Protein 1H03 (pdb70)

Sequence (250 aa):
KSCPNPGEIRNGQIDVPGGILFGATISFSCNTGYKLFGSTSSFCLISGSSVQWSDPLPECREIYCPAPPQIDNGIIQGERDHYGYRQSVTYACNKGFTMIGEHSIYCTVNNDEGEWSGPPPECRGKSCPNPGEIRNGQIDVPGGILFGATISFSCNTGYKLFGSTSSFCLISGSSVQWSDPLPECREIYCPAPPQIDNGIIQGERDHYGYRQSVTYACNKGFTMIGEHSIYCTVNNDEGEWSGPPPECRG

Radius of gyration: 28.49 Å; Cα contacts (8 Å, |Δi|>4): 632; chains: 2; bounding box: 99×42×55 Å

Foldseek 3Di:
DFEDDLDDAVQWDKAFPDHGRAFGKIAIAGHFQWGKDFDGMWHFHADPHRTYIRTRDIYIGGAWAPQADDAPQKDWPPGDPTATAFRKIFMDGHPPWDKDDDRMWHWHDDPSHIDIRDHHIHTHD/DFEPDQDDAVQWDKAFPDHGRAQGKIAIDGHFQWDWDFDGMWGFHCDPPDTYTRGHGTHTHGAFADQDDQAPQKGWPPGDDGQTAFRKIFIDGHPPWDKDDDRMWGWHADPNHTDIHDDHIHIGD

Structure (mmCIF, N/CA/C/O backbone):
data_1H03
#
_entry.id   1H03
#
_cell.length_a   38.620
_cell.length_b   38.770
_cell.length_c   45.330
_cell.angle_alpha   110.48
_cell.angle_beta   96.55
_cell.angle_gamma   108.90
#
_symmetry.space_group_name_H-M   'P 1'
#
loop_
_entity.id
_entity.type
_entity.pdbx_description
1 polymer 'COMPLEMENT DECAY-ACCELERATING FACTOR'
2 water water
#
loop_
_atom_site.group_PDB
_atom_site.id
_atom_site.type_symbol
_atom_site.label_atom_id
_atom_site.label_alt_id
_atom_site.label_comp_id
_atom_site.label_asym_id
_atom_site.label_entity_id
_atom_site.label_seq_id
_atom_site.pdbx_PDB_ins_code
_atom_site.Cartn_x
_atom_site.Cartn_y
_atom_site.Cartn_z
_atom_site.occupancy
_atom_site.B_iso_or_equiv
_atom_site.auth_seq_id
_atom_site.auth_comp_id
_atom_site.auth_asym_id
_atom_site.auth_atom_id
_atom_site.pdbx_PDB_model_num
ATOM 1 N N . LYS A 1 1 ? -15.911 -23.386 -12.007 1.00 44.47 5 LYS P N 1
ATOM 2 C CA . LYS A 1 1 ? -14.725 -23.521 -11.138 1.00 40.28 5 LYS P CA 1
ATOM 3 C C . LYS A 1 1 ? -13.459 -23.712 -11.948 1.00 39.64 5 LYS P C 1
ATOM 4 O O . LYS A 1 1 ? -12.423 -24.052 -11.400 1.00 43.05 5 LYS P O 1
ATOM 10 N N . SER A 1 2 ? -13.535 -23.514 -13.259 1.00 33.65 6 SER P N 1
ATOM 11 C CA . SER A 1 2 ? -12.317 -23.629 -14.059 1.00 34.73 6 SER P CA 1
ATOM 12 C C . SER A 1 2 ? -11.984 -22.316 -14.754 1.00 28.68 6 SER P C 1
ATOM 13 O O . SER A 1 2 ? -12.884 -21.561 -15.118 1.00 25.58 6 SER P O 1
ATOM 16 N N . CYS A 1 3 ? -10.688 -22.055 -14.961 1.00 23.50 7 CYS P N 1
ATOM 17 C CA . CYS A 1 3 ? -10.237 -20.853 -15.640 1.00 26.44 7 CYS P CA 1
ATOM 18 C C . CYS A 1 3 ? -10.292 -21.158 -17.120 1.00 26.20 7 CYS P C 1
ATOM 19 O O . CYS A 1 3 ? -10.419 -22.305 -17.514 1.00 32.21 7 CYS P O 1
ATOM 22 N N . PRO A 1 4 ? -10.187 -20.126 -17.953 1.00 31.82 8 PRO P N 1
ATOM 23 C CA . PRO A 1 4 ? -10.205 -20.226 -19.414 1.00 32.34 8 PRO P CA 1
ATOM 24 C C . PRO A 1 4 ? -8.943 -20.938 -19.890 1.00 29.61 8 PRO P C 1
ATOM 25 O O . PRO A 1 4 ? -7.905 -20.918 -19.225 1.00 29.45 8 PRO P O 1
ATOM 29 N N . ASN A 1 5 ? -9.020 -21.532 -21.070 1.00 29.03 9 ASN P N 1
ATOM 30 C CA . ASN A 1 5 ? -7.866 -22.182 -21.657 1.00 32.28 9 ASN P CA 1
ATOM 31 C C . ASN A 1 5 ? -6.792 -21.074 -21.749 1.00 29.20 9 ASN P C 1
ATOM 32 O O . ASN A 1 5 ? -7.080 -19.959 -22.183 1.00 32.21 9 ASN P O 1
ATOM 37 N N . PRO A 1 6 ? -5.555 -21.361 -21.303 1.00 31.56 10 PRO P N 1
ATOM 38 C CA . PRO A 1 6 ? -4.495 -20.342 -21.356 1.00 35.66 10 PRO P CA 1
ATOM 39 C C . PRO A 1 6 ? -4.065 -20.017 -22.773 1.00 35.15 10 PRO P C 1
ATOM 40 O O . PRO A 1 6 ? -3.656 -18.903 -23.063 1.00 40.48 10 PRO P O 1
ATOM 44 N N . GLY A 1 7 ? -4.137 -21.003 -23.656 1.00 37.89 11 GLY P N 1
ATOM 45 C CA . GLY A 1 7 ? -3.715 -20.749 -25.026 1.00 40.26 11 GLY P CA 1
ATOM 46 C C . GLY A 1 7 ? -2.232 -21.004 -25.234 1.00 35.21 11 GLY P C 1
ATOM 47 O O . GLY A 1 7 ? -1.694 -22.015 -24.754 1.00 38.65 11 GLY P O 1
ATOM 48 N N . GLU A 1 8 ? -1.569 -20.105 -25.959 1.00 36.52 12 GLU P N 1
ATOM 49 C CA . GLU A 1 8 ? -0.145 -20.243 -26.252 1.00 31.22 12 GLU P CA 1
ATOM 50 C C . GLU A 1 8 ? 0.607 -18.918 -26.300 1.00 22.48 12 GLU P C 1
ATOM 51 O O . GLU A 1 8 ? 0.028 -17.859 -26.449 1.00 29.10 12 GLU P O 1
ATOM 57 N N . ILE A 1 9 ? 1.927 -19.005 -26.186 1.00 23.62 13 ILE P N 1
ATOM 58 C CA . ILE A 1 9 ? 2.799 -17.823 -26.238 1.00 22.90 13 ILE P CA 1
ATOM 59 C C . ILE A 1 9 ? 3.735 -18.043 -27.446 1.00 21.34 13 ILE P C 1
ATOM 60 O O . ILE A 1 9 ? 4.481 -19.002 -27.471 1.00 23.55 13 ILE P O 1
ATOM 65 N N . ARG A 1 10 ? 3.714 -17.141 -28.418 1.00 24.30 14 ARG P N 1
ATOM 66 C CA . ARG A 1 10 ? 4.597 -17.322 -29.555 1.00 25.86 14 ARG P CA 1
ATOM 67 C C . ARG A 1 10 ? 6.051 -17.230 -29.082 1.00 26.68 14 ARG P C 1
ATOM 68 O O . ARG A 1 10 ? 6.388 -16.337 -28.299 1.00 21.82 14 ARG P O 1
ATOM 76 N N . ASN A 1 11 ? 6.874 -18.184 -29.527 1.00 22.96 15 ASN P N 1
ATOM 77 C CA . ASN A 1 11 ? 8.288 -18.287 -29.192 1.00 22.12 15 ASN P CA 1
ATOM 78 C C . ASN A 1 11 ? 8.513 -18.683 -27.732 1.00 19.33 15 ASN P C 1
ATOM 79 O O . ASN A 1 11 ? 9.582 -18.531 -27.176 1.00 24.79 15 ASN P O 1
ATOM 84 N N . GLY A 1 12 ? 7.452 -19.189 -27.121 1.00 20.88 16 GLY P N 1
ATOM 85 C CA . GLY A 1 12 ? 7.548 -19.583 -25.747 1.00 23.76 16 GLY P CA 1
ATOM 86 C C . GLY A 1 12 ? 6.727 -20.801 -25.414 1.00 26.58 16 GLY P C 1
ATOM 87 O O . GLY A 1 12 ? 6.193 -21.518 -26.298 1.00 23.41 16 GLY P O 1
ATOM 88 N N . GLN A 1 13 ? 6.597 -21.028 -24.121 1.00 19.60 17 GLN P N 1
ATOM 89 C CA . GLN A 1 13 ? 5.913 -22.225 -23.640 1.00 22.18 17 GLN P CA 1
ATOM 90 C C . GLN A 1 13 ? 5.111 -21.978 -22.368 1.00 25.30 17 GLN P C 1
ATOM 91 O O . GLN A 1 13 ? 5.499 -21.120 -21.532 1.00 23.40 17 GLN P O 1
ATOM 97 N N . ILE A 1 14 ? 4.021 -22.737 -22.206 1.00 21.10 18 ILE P N 1
ATOM 98 C CA . ILE A 1 14 ? 3.183 -22.597 -21.020 1.00 19.25 18 ILE P CA 1
ATOM 99 C C . ILE A 1 14 ? 3.173 -23.992 -20.405 1.00 24.93 18 ILE P C 1
ATOM 100 O O . ILE A 1 14 ? 2.818 -24.996 -21.099 1.00 23.40 18 ILE P O 1
ATOM 105 N N . ASP A 1 15 ? 3.612 -24.076 -19.156 1.00 19.30 19 ASP P N 1
ATOM 106 C CA . ASP A 1 15 ? 3.667 -25.352 -18.420 1.00 24.35 19 ASP P CA 1
ATOM 107 C C . ASP A 1 15 ? 2.389 -25.453 -17.598 1.00 23.03 19 ASP P C 1
ATOM 108 O O . ASP A 1 15 ? 2.016 -24.521 -16.858 1.00 20.58 19 ASP P O 1
ATOM 113 N N . VAL A 1 16 ? 1.664 -26.556 -17.747 1.00 18.37 20 VAL P N 1
ATOM 114 C CA . VAL A 1 16 ? 0.433 -26.704 -17.011 1.00 19.74 20 VAL P CA 1
ATOM 115 C C . VAL A 1 16 ? 0.495 -28.030 -16.217 1.00 24.50 20 VAL P C 1
ATOM 116 O O . VAL A 1 16 ? -0.113 -29.037 -16.587 1.00 26.21 20 VAL P O 1
ATOM 120 N N . PRO A 1 17 ? 1.183 -28.030 -15.090 1.00 22.84 21 PRO P N 1
ATOM 121 C CA . PRO A 1 17 ? 1.286 -29.278 -14.327 1.00 25.02 21 PRO P CA 1
ATOM 122 C C . PRO A 1 17 ? 0.073 -29.712 -13.507 1.00 28.78 21 PRO P C 1
ATOM 123 O O . PRO A 1 17 ? -0.085 -30.904 -13.211 1.00 30.28 21 PRO P O 1
ATOM 127 N N . GLY A 1 18 ? -0.782 -28.768 -13.142 1.00 23.11 22 GLY P N 1
ATOM 128 C CA . GLY A 1 18 ? -1.918 -29.117 -12.309 1.00 24.70 22 GLY P CA 1
ATOM 129 C C . GLY A 1 18 ? -3.259 -28.742 -12.875 1.00 25.23 22 GLY P C 1
ATOM 130 O O . GLY A 1 18 ? -4.179 -28.459 -12.135 1.00 28.26 22 GLY P O 1
ATOM 131 N N . GLY A 1 19 ? -3.395 -28.780 -14.193 1.00 22.95 23 GLY P N 1
ATOM 132 C CA . GLY A 1 19 ? -4.655 -28.413 -14.789 1.00 23.19 23 GLY P CA 1
ATOM 133 C C . GLY A 1 19 ? -4.957 -26.913 -14.799 1.00 25.25 23 GLY P C 1
ATOM 134 O O . GLY A 1 19 ? -4.065 -26.089 -14.556 1.00 20.57 23 GLY P O 1
ATOM 135 N N . ILE A 1 20 ? -6.197 -26.575 -15.141 1.00 22.07 24 ILE P N 1
ATOM 136 C CA . ILE A 1 20 ? -6.624 -25.168 -15.198 1.00 22.47 24 ILE P CA 1
ATOM 137 C C . ILE A 1 20 ? -7.804 -24.851 -14.265 1.00 23.16 24 ILE P C 1
ATOM 138 O O . ILE A 1 20 ? -8.503 -23.832 -14.459 1.00 26.43 24 ILE P O 1
ATOM 143 N N . LEU A 1 21 ? -8.029 -25.673 -13.238 1.00 28.98 25 LEU P N 1
ATOM 144 C CA . LEU A 1 21 ? -9.153 -25.424 -12.328 1.00 28.00 25 LEU P CA 1
ATOM 145 C C . LEU A 1 21 ? -8.751 -24.415 -11.281 1.00 27.55 25 LEU P C 1
ATOM 146 O O . LEU A 1 21 ? -7.574 -24.074 -11.170 1.00 22.85 25 LEU P O 1
ATOM 151 N N . PHE A 1 22 ? -9.739 -23.953 -10.534 1.00 28.94 26 PHE P N 1
ATOM 152 C CA . PHE A 1 22 ? -9.500 -22.990 -9.460 1.00 24.15 26 PHE P CA 1
ATOM 153 C C . PHE A 1 22 ? -8.336 -23.515 -8.606 1.00 23.89 26 PHE P C 1
ATOM 154 O O . PHE A 1 22 ? -8.262 -24.726 -8.277 1.00 23.68 26 PHE P O 1
ATOM 162 N N . GLY A 1 23 ? -7.408 -22.624 -8.253 1.00 22.95 27 GLY P N 1
ATOM 163 C CA . GLY A 1 23 ? -6.253 -23.031 -7.467 1.00 20.26 27 GLY P CA 1
ATOM 164 C C . GLY A 1 23 ? -4.996 -23.482 -8.195 1.00 23.17 27 GLY P C 1
ATOM 165 O O . GLY A 1 23 ? -3.939 -23.635 -7.563 1.00 23.81 27 GLY P O 1
ATOM 166 N N . ALA A 1 24 ? -5.085 -23.730 -9.507 1.00 20.99 28 ALA P N 1
ATOM 167 C CA . ALA A 1 24 ? -3.908 -24.170 -10.262 1.00 22.51 28 ALA P CA 1
ATOM 168 C C . ALA A 1 24 ? -2.997 -23.014 -10.620 1.00 19.23 28 ALA P C 1
ATOM 169 O O . ALA A 1 24 ? -3.444 -21.884 -10.748 1.00 20.90 28 ALA P O 1
ATOM 171 N N . THR A 1 25 ? -1.730 -23.339 -10.790 1.00 20.30 29 THR P N 1
ATOM 172 C CA . THR A 1 25 ? -0.727 -22.370 -11.235 1.00 16.70 29 THR P CA 1
ATOM 173 C C . THR A 1 25 ? -0.127 -22.846 -12.545 1.00 19.02 29 THR P C 1
ATOM 174 O O . THR A 1 25 ? 0.142 -24.066 -12.694 1.00 21.51 29 THR P O 1
ATOM 178 N N . ILE A 1 26 ? 0.055 -21.938 -13.508 1.00 20.50 30 ILE P N 1
ATOM 179 C CA . ILE A 1 26 ? 0.723 -22.294 -14.765 1.00 17.67 30 ILE P CA 1
ATOM 180 C C . ILE A 1 26 ? 1.977 -21.435 -14.818 1.00 18.75 30 ILE P C 1
ATOM 181 O O . ILE A 1 26 ? 1.995 -20.356 -14.207 1.00 20.99 30 ILE P O 1
ATOM 186 N N . SER A 1 27 ? 3.014 -21.905 -15.534 1.00 16.45 31 SER P N 1
ATOM 187 C CA . SER A 1 27 ? 4.294 -21.216 -15.554 1.00 16.32 31 SER P CA 1
ATOM 188 C C . SER A 1 27 ? 4.704 -20.951 -16.999 1.00 18.72 31 SER P C 1
ATOM 189 O O . SER A 1 27 ? 4.389 -21.715 -17.893 1.00 22.69 31 SER P O 1
ATOM 192 N N . PHE A 1 28 ? 5.413 -19.851 -17.199 1.00 16.19 32 PHE P N 1
ATOM 193 C CA . PHE A 1 28 ? 5.810 -19.413 -18.509 1.00 14.61 32 PHE P CA 1
ATOM 194 C C . PHE A 1 28 ? 7.294 -19.356 -18.711 1.00 21.87 32 PHE P C 1
ATOM 195 O O . PHE A 1 28 ? 8.016 -19.055 -17.764 1.00 22.55 32 PHE P O 1
ATOM 203 N N . SER A 1 29 ? 7.742 -19.613 -19.948 1.00 21.20 33 SER P N 1
ATOM 204 C CA . SER A 1 29 ? 9.163 -19.509 -20.284 1.00 20.25 33 SER P CA 1
ATOM 205 C C . SER A 1 29 ? 9.285 -19.274 -21.796 1.00 21.21 33 SER P C 1
ATOM 206 O O . SER A 1 29 ? 8.280 -19.353 -22.535 1.00 22.81 33 SER P O 1
ATOM 209 N N . CYS A 1 30 ? 10.481 -18.921 -22.237 1.00 22.07 34 CYS P N 1
ATOM 210 C CA . CYS A 1 30 ? 10.693 -18.591 -23.655 1.00 20.55 34 CYS P CA 1
ATOM 211 C C . CYS A 1 30 ? 11.761 -19.460 -24.273 1.00 24.00 34 CYS P C 1
ATOM 212 O O . CYS A 1 30 ? 12.667 -19.916 -23.598 1.00 23.68 34 CYS P O 1
ATOM 215 N N . ASN A 1 31 ? 11.659 -19.659 -25.585 1.00 23.60 35 ASN P N 1
ATOM 216 C CA . ASN A 1 31 ? 12.683 -20.393 -26.320 1.00 24.05 35 ASN P CA 1
ATOM 217 C C . ASN A 1 31 ? 14.009 -19.630 -26.295 1.00 22.60 35 ASN P C 1
ATOM 218 O O . ASN A 1 31 ? 14.031 -18.421 -26.196 1.00 21.78 35 ASN P O 1
ATOM 223 N N . THR A 1 32 ? 15.109 -20.347 -26.474 1.00 25.38 36 THR P N 1
ATOM 224 C CA . THR A 1 32 ? 16.456 -19.743 -26.484 1.00 27.83 36 THR P CA 1
ATOM 225 C C . THR A 1 32 ? 16.512 -18.559 -27.453 1.00 26.16 36 THR P C 1
ATOM 226 O O . THR A 1 32 ? 16.062 -18.645 -28.607 1.00 25.53 36 THR P O 1
ATOM 230 N N . GLY A 1 33 ? 17.028 -17.429 -26.985 1.00 24.40 37 GLY P N 1
ATOM 231 C CA . GLY A 1 33 ? 17.100 -16.265 -27.840 1.00 23.31 37 GLY P CA 1
ATOM 232 C C . GLY A 1 33 ? 16.006 -15.262 -27.536 1.00 22.32 37 GLY P C 1
ATOM 233 O O . GLY A 1 33 ? 16.075 -14.127 -28.020 1.00 21.08 37 GLY P O 1
ATOM 234 N N . TYR A 1 34 ? 15.027 -15.675 -26.714 1.00 20.09 38 TYR P N 1
ATOM 235 C CA . TYR A 1 34 ? 13.918 -14.827 -26.329 1.00 18.81 38 TYR P CA 1
ATOM 236 C C . TYR A 1 34 ? 13.877 -14.737 -24.802 1.00 19.19 38 TYR P C 1
ATOM 237 O O . TYR A 1 34 ? 14.410 -15.576 -24.113 1.00 20.53 38 TYR P O 1
ATOM 246 N N . LYS A 1 35 ? 13.188 -13.726 -24.317 1.00 19.52 39 LYS P N 1
ATOM 247 C CA . LYS A 1 35 ? 13.051 -13.535 -22.874 1.00 19.01 39 LYS P CA 1
ATOM 248 C C . LYS A 1 35 ? 11.624 -13.040 -22.588 1.00 18.80 39 LYS P C 1
ATOM 249 O O . LYS A 1 35 ? 10.969 -12.372 -23.392 1.00 19.44 39 LYS P O 1
ATOM 255 N N . LEU A 1 36 ? 11.130 -13.426 -21.421 1.00 18.14 40 LEU P N 1
ATOM 256 C CA . LEU A 1 36 ? 9.762 -13.107 -21.037 1.00 16.73 40 LEU P CA 1
ATOM 257 C C . LEU A 1 36 ? 9.499 -11.649 -20.783 1.00 19.82 40 LEU P C 1
ATOM 258 O O . LEU A 1 36 ? 10.294 -11.008 -20.074 1.00 20.72 40 LEU P O 1
ATOM 263 N N . PHE A 1 37 ? 8.387 -11.132 -21.321 1.00 17.24 41 PHE P N 1
ATOM 264 C CA . PHE A 1 37 ? 7.983 -9.721 -21.085 1.00 18.93 41 PHE P CA 1
ATOM 265 C C . PHE A 1 37 ? 6.656 -9.905 -20.297 1.00 19.76 41 PHE P C 1
ATOM 266 O O . PHE A 1 37 ? 5.600 -10.250 -20.823 1.00 18.33 41 PHE P O 1
ATOM 274 N N . GLY A 1 38 ? 6.765 -9.792 -18.978 1.00 18.94 42 GLY P N 1
ATOM 275 C CA . GLY A 1 38 ? 5.611 -10.027 -18.149 1.00 17.65 42 GLY P CA 1
ATOM 276 C C . GLY A 1 38 ? 5.864 -11.028 -17.029 1.00 13.48 42 GLY P C 1
ATOM 277 O O . GLY A 1 38 ? 7.013 -11.394 -16.731 1.00 19.46 42 GLY P O 1
ATOM 278 N N . SER A 1 39 ? 4.765 -11.509 -16.456 1.00 17.12 43 SER P N 1
ATOM 279 C CA . SER A 1 39 ? 4.800 -12.433 -15.321 1.00 17.03 43 SER P CA 1
ATOM 280 C C . SER A 1 39 ? 5.372 -13.785 -15.680 1.00 20.51 43 SER P C 1
ATOM 281 O O . SER A 1 39 ? 5.190 -14.282 -16.817 1.00 22.45 43 SER P O 1
ATOM 284 N N . THR A 1 40 ? 6.055 -14.396 -14.730 1.00 17.80 44 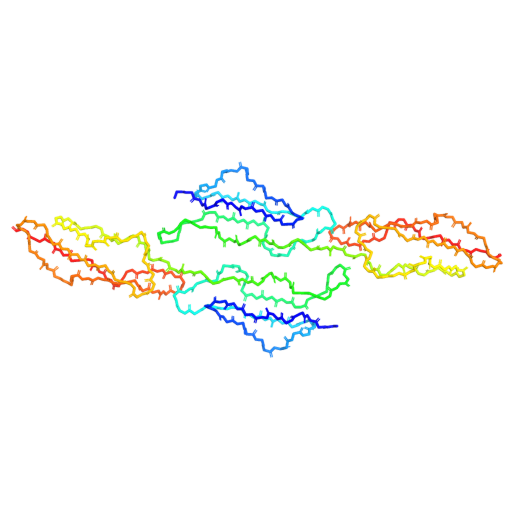THR P N 1
ATOM 285 C CA . THR A 1 40 ? 6.626 -15.723 -14.891 1.00 15.31 44 THR P CA 1
ATOM 286 C C . THR A 1 40 ? 5.620 -16.880 -14.577 1.00 19.90 44 THR P C 1
ATOM 287 O O . THR A 1 40 ? 5.860 -18.042 -14.956 1.00 20.71 44 THR P O 1
ATOM 291 N N . SER A 1 41 ? 4.519 -16.573 -13.883 1.00 21.54 45 SER P N 1
ATOM 292 C CA . SER A 1 41 ? 3.456 -17.578 -13.603 1.00 15.95 45 SER P CA 1
ATOM 293 C C . SER A 1 41 ? 2.087 -16.923 -13.470 1.00 15.26 45 SER P C 1
ATOM 294 O O . SER A 1 41 ? 1.964 -15.699 -13.439 1.00 17.18 45 SER P O 1
ATOM 297 N N . SER A 1 42 ? 1.045 -17.728 -13.377 1.00 14.95 46 SER P N 1
ATOM 298 C CA . SER A 1 42 ? -0.299 -17.160 -13.277 1.00 16.42 46 SER P CA 1
ATOM 299 C C . SER A 1 42 ? -1.118 -18.185 -12.497 1.00 19.88 46 SER P C 1
ATOM 300 O O . SER A 1 42 ? -0.893 -19.397 -12.645 1.00 20.53 46 SER P O 1
ATOM 303 N N . PHE A 1 43 ? -2.062 -17.695 -11.685 1.00 17.16 47 PHE P N 1
ATOM 304 C CA . PHE A 1 43 ? -2.841 -18.522 -10.781 1.00 19.15 47 PHE P CA 1
ATOM 305 C C . PHE A 1 43 ? -4.326 -18.376 -11.031 1.00 20.27 47 PHE P C 1
ATOM 306 O O . PHE A 1 43 ? -4.791 -17.290 -11.310 1.00 19.72 47 PHE P O 1
ATOM 314 N N . CYS A 1 44 ? -5.054 -19.504 -10.997 1.00 17.34 4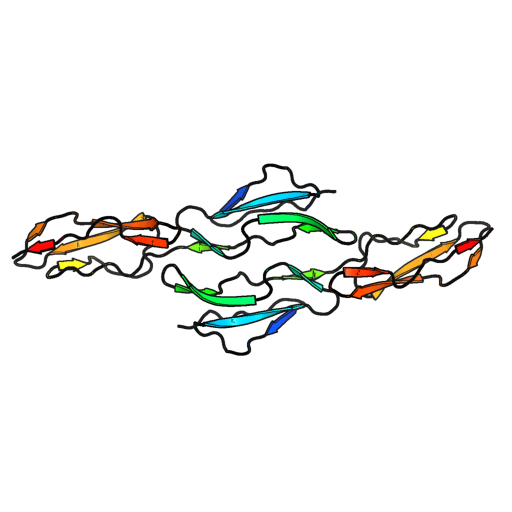8 CYS P N 1
ATOM 315 C CA . CYS A 1 44 ? -6.479 -19.466 -11.189 1.00 15.00 48 CYS P CA 1
ATOM 316 C C . CYS A 1 44 ? -7.166 -19.115 -9.889 1.00 22.24 48 CYS P C 1
ATOM 317 O O . CYS A 1 44 ? -7.287 -19.935 -8.991 1.00 23.38 48 CYS P O 1
ATOM 320 N N . LEU A 1 45 ? -7.593 -17.862 -9.790 1.00 20.53 49 LEU P N 1
ATOM 321 C CA . LEU A 1 45 ? -8.213 -17.404 -8.571 1.00 27.84 49 LEU P CA 1
ATOM 322 C C . LEU A 1 45 ? -9.644 -16.966 -8.795 1.00 27.52 49 LEU P C 1
ATOM 323 O O . LEU A 1 45 ? -10.200 -17.055 -9.911 1.00 25.71 49 LEU P O 1
ATOM 328 N N . ILE A 1 46 ? -10.274 -16.518 -7.711 1.00 26.56 50 ILE P N 1
ATOM 329 C CA . ILE A 1 46 ? -11.601 -15.973 -7.847 1.00 26.26 50 ILE P CA 1
ATOM 330 C C . ILE A 1 46 ? -11.493 -14.538 -7.308 1.00 28.42 50 ILE P C 1
ATOM 331 O O . ILE A 1 46 ? -10.904 -14.285 -6.241 1.00 26.02 50 ILE P O 1
ATOM 336 N N . SER A 1 47 ? -12.009 -13.594 -8.087 1.00 25.03 51 SER P N 1
ATOM 337 C CA . SER A 1 47 ? -11.965 -12.172 -7.694 1.00 37.80 51 SER P CA 1
ATOM 338 C C . SER A 1 47 ? -13.230 -11.478 -8.221 1.00 43.15 51 SER P C 1
ATOM 339 O O . SER A 1 47 ? -13.716 -11.816 -9.304 1.00 42.23 51 SER P O 1
ATOM 342 N N . GLY A 1 48 ? -13.752 -10.498 -7.482 1.00 43.12 52 GLY P N 1
ATOM 343 C CA . GLY A 1 48 ? -14.973 -9.842 -7.926 1.00 44.98 52 GLY P CA 1
ATOM 344 C C . GLY A 1 48 ? -16.102 -10.800 -7.594 1.00 47.13 52 GLY P C 1
ATOM 345 O O . GLY A 1 48 ? -16.959 -10.519 -6.749 1.00 52.91 52 GLY P O 1
ATOM 346 N N . SER A 1 49 ? -16.069 -11.948 -8.257 1.00 41.12 53 SER P N 1
ATOM 347 C CA . SER A 1 49 ? -17.036 -13.017 -8.098 1.00 40.92 53 SER P CA 1
ATOM 348 C C . SER A 1 49 ? -16.942 -13.886 -9.352 1.00 45.17 53 SER P C 1
ATOM 349 O O . SER A 1 49 ? -17.931 -14.467 -9.809 1.00 46.59 53 SER P O 1
ATOM 352 N N . SER A 1 50 ? -15.734 -13.980 -9.908 1.00 40.39 54 SER P N 1
ATOM 353 C CA . SER A 1 50 ? -15.513 -14.833 -11.073 1.00 39.67 54 SER P CA 1
ATOM 354 C C . SER A 1 50 ? -14.121 -15.466 -11.083 1.00 32.19 54 SER P C 1
ATOM 355 O O . SER A 1 50 ? -13.149 -14.863 -10.619 1.00 35.11 54 SER P O 1
ATOM 358 N N . VAL A 1 51 ? -14.055 -16.686 -11.605 1.00 31.52 55 VAL P N 1
ATOM 359 C CA . VAL A 1 51 ? -12.798 -17.442 -11.690 1.00 28.51 55 VAL P CA 1
ATOM 360 C C . VAL A 1 51 ? -12.010 -16.973 -12.926 1.00 25.62 55 VAL P C 1
ATOM 361 O O . VAL A 1 51 ? -12.514 -16.984 -14.040 1.00 26.37 55 VAL P O 1
ATOM 365 N N . GLN A 1 52 ? -10.760 -16.571 -12.726 1.00 22.83 56 GLN P N 1
ATOM 366 C CA . GLN A 1 52 ? -9.972 -16.016 -13.820 1.00 22.75 56 GLN P CA 1
ATOM 367 C C . GLN A 1 52 ? -8.487 -16.065 -13.474 1.00 20.73 56 GLN P C 1
ATOM 368 O O . GLN A 1 52 ? -8.124 -16.197 -12.295 1.00 22.43 56 GLN P O 1
ATOM 374 N N . TRP A 1 53 ? -7.650 -15.973 -14.502 1.00 16.63 57 TRP P N 1
ATOM 375 C CA . TRP A 1 53 ? -6.194 -16.019 -14.306 1.00 17.66 57 TRP P CA 1
ATOM 376 C C . TRP A 1 53 ? -5.716 -14.760 -13.616 1.00 23.32 57 TRP P C 1
ATOM 377 O O . TRP A 1 53 ? -6.141 -13.665 -13.943 1.00 22.13 57 TRP P O 1
ATOM 388 N N . SER A 1 54 ? -4.780 -14.928 -12.698 1.00 19.18 58 SER P N 1
ATOM 389 C CA . SER A 1 54 ? -4.290 -13.792 -11.928 1.00 21.46 58 SER P CA 1
ATOM 390 C C . SER A 1 54 ? -3.445 -12.800 -12.729 1.00 24.38 58 SER P C 1
ATOM 391 O O . SER A 1 54 ? -3.411 -11.604 -12.412 1.00 24.27 58 SER P O 1
ATOM 394 N N . ASP A 1 55 ? -2.770 -13.294 -13.758 1.00 19.67 59 ASP P N 1
ATOM 395 C CA . ASP A 1 55 ? -1.893 -12.462 -14.587 1.00 16.74 59 ASP P CA 1
ATOM 396 C C . ASP A 1 55 ? -2.198 -12.546 -16.065 1.00 21.91 59 ASP P C 1
ATOM 397 O O . ASP A 1 55 ? -2.649 -13.600 -16.544 1.00 25.71 59 ASP P O 1
ATOM 402 N N . PRO A 1 56 ? -1.966 -11.446 -16.802 1.00 21.37 60 PRO P N 1
ATOM 403 C CA . PRO A 1 56 ? -2.191 -11.491 -18.248 1.00 26.71 60 PRO P CA 1
ATOM 404 C C . PRO A 1 56 ? -1.105 -12.455 -18.745 1.00 24.22 60 PRO P C 1
ATOM 405 O O . PRO A 1 56 ? -0.064 -12.615 -18.131 1.00 18.46 60 PRO P O 1
ATOM 409 N N . LEU A 1 57 ? -1.328 -13.070 -19.884 1.00 19.97 61 LEU P N 1
ATOM 410 C CA . LEU A 1 57 ? -0.345 -13.948 -20.433 1.00 19.20 61 LEU P CA 1
ATOM 411 C C . LEU A 1 57 ? 0.827 -13.097 -20.919 1.00 16.08 61 LEU P C 1
ATOM 412 O O . LEU A 1 57 ? 0.613 -12.042 -21.509 1.00 20.12 61 LEU P O 1
ATOM 417 N N . PRO A 1 58 ? 2.083 -13.480 -20.605 1.00 16.81 62 PRO P N 1
ATOM 418 C CA . PRO A 1 58 ? 3.234 -12.684 -21.066 1.00 16.02 62 PRO P CA 1
ATOM 419 C C . PRO A 1 58 ? 3.554 -13.008 -22.501 1.00 19.06 62 PRO P C 1
ATOM 420 O O . PRO A 1 58 ? 2.932 -13.892 -23.070 1.00 21.50 62 PRO P O 1
ATOM 424 N N . GLU A 1 59 ? 4.427 -12.210 -23.073 1.00 21.59 63 GLU P N 1
ATOM 425 C CA . GLU A 1 59 ? 4.938 -12.373 -24.426 1.00 20.22 63 GLU P CA 1
ATOM 426 C C . GLU A 1 59 ? 6.398 -12.708 -24.331 1.00 23.31 63 GLU P C 1
ATOM 427 O O . GLU A 1 59 ? 7.034 -12.502 -23.293 1.00 24.35 63 GLU P O 1
ATOM 433 N N . CYS A 1 60 ? 6.945 -13.222 -25.427 1.00 17.74 64 CYS P N 1
ATOM 434 C CA . CYS A 1 60 ? 8.372 -13.530 -25.482 1.00 16.99 64 CYS P CA 1
ATOM 435 C C . CYS A 1 60 ? 9.008 -12.576 -26.487 1.00 24.03 64 CYS P C 1
ATOM 436 O O . CYS A 1 60 ? 8.559 -12.543 -27.642 1.00 25.16 64 CYS P O 1
ATOM 439 N N . ARG A 1 61 ? 10.023 -11.800 -26.049 1.00 18.79 65 ARG P N 1
ATOM 440 C CA . ARG A 1 61 ? 10.680 -10.827 -26.916 1.00 18.21 65 ARG P CA 1
ATOM 441 C C . ARG A 1 61 ? 12.129 -11.174 -27.194 1.00 18.67 65 ARG P C 1
ATOM 442 O O . ARG A 1 61 ? 12.790 -11.846 -26.390 1.00 19.52 65 ARG P O 1
ATOM 450 N N . GLU A 1 62 ? 12.614 -10.754 -28.354 1.00 18.78 66 GLU P N 1
ATOM 451 C CA . GLU A 1 62 ? 13.977 -11.093 -28.711 1.00 19.14 66 GLU P CA 1
ATOM 452 C C . GLU A 1 62 ? 14.988 -10.359 -27.855 1.00 14.83 66 GLU P C 1
ATOM 453 O O . GLU A 1 62 ? 14.788 -9.180 -27.487 1.00 21.50 66 GLU P O 1
ATOM 459 N N . ILE A 1 63 ? 16.009 -11.118 -27.513 1.00 16.67 67 ILE P N 1
ATOM 460 C CA . ILE A 1 63 ? 17.172 -10.641 -26.752 1.00 21.59 67 ILE P CA 1
ATOM 461 C C . ILE A 1 63 ? 18.171 -10.101 -27.739 1.00 22.70 67 ILE P C 1
ATOM 462 O O . ILE A 1 63 ? 18.464 -10.772 -28.725 1.00 23.28 67 ILE P O 1
ATOM 467 N N . TYR A 1 64 ? 18.695 -8.888 -27.508 1.00 22.20 68 TYR P N 1
ATOM 468 C CA . TYR A 1 64 ? 19.687 -8.360 -28.429 1.00 19.96 68 TYR P CA 1
ATOM 469 C C . TYR A 1 64 ? 21.003 -8.156 -27.741 1.00 25.78 68 TYR P C 1
ATOM 470 O O . TYR A 1 64 ? 21.051 -7.801 -26.561 1.00 25.06 68 TYR P O 1
ATOM 479 N N . CYS A 1 65 ? 22.070 -8.413 -28.473 1.00 22.11 69 CYS P N 1
ATOM 480 C CA . CYS A 1 65 ? 23.393 -8.148 -27.949 1.00 23.36 69 CYS P CA 1
ATOM 481 C C . CYS A 1 65 ? 23.567 -6.619 -28.017 1.00 22.07 69 CYS P C 1
ATOM 482 O O . CYS A 1 65 ? 22.805 -5.890 -28.669 1.00 21.42 69 CYS P O 1
ATOM 485 N N . PRO A 1 66 ? 24.587 -6.115 -27.311 1.00 20.97 70 PRO P N 1
ATOM 486 C CA . PRO A 1 66 ? 24.827 -4.673 -27.363 1.00 23.12 70 PRO P CA 1
ATOM 487 C C . PRO A 1 66 ? 25.404 -4.388 -28.749 1.00 22.49 70 PRO P C 1
ATOM 488 O O . PRO A 1 66 ? 25.715 -5.312 -29.485 1.00 23.65 70 PRO P O 1
ATOM 492 N N . ALA A 1 67 ? 25.539 -3.127 -29.102 1.00 23.73 71 ALA P N 1
ATOM 493 C CA . ALA A 1 67 ? 26.099 -2.784 -30.413 1.00 28.89 71 ALA P CA 1
ATOM 494 C C . ALA A 1 67 ? 27.474 -3.414 -30.469 1.00 26.50 71 ALA P C 1
ATOM 495 O O . ALA A 1 67 ? 28.172 -3.433 -29.473 1.00 28.14 71 ALA P O 1
ATOM 497 N N . PRO A 1 68 ? 27.876 -3.944 -31.638 1.00 25.39 72 PRO P N 1
ATOM 498 C CA . PRO A 1 68 ? 29.197 -4.568 -31.776 1.00 21.74 72 PRO P CA 1
ATOM 499 C C . PRO A 1 68 ? 30.281 -3.538 -31.549 1.00 17.51 72 PRO P C 1
ATOM 500 O O . PRO A 1 68 ? 30.096 -2.358 -31.877 1.00 22.97 72 PRO P O 1
ATOM 504 N N . PRO A 1 69 ? 31.430 -3.970 -31.020 1.00 22.71 73 PRO P N 1
ATOM 505 C CA . PRO A 1 69 ? 32.510 -3.018 -30.772 1.00 21.55 73 PRO P CA 1
ATOM 506 C C . PRO A 1 69 ? 33.130 -2.485 -32.050 1.00 26.40 73 PRO P C 1
ATOM 507 O O . PRO A 1 69 ? 33.172 -3.190 -33.061 1.00 25.47 73 PRO P O 1
ATOM 511 N N . GLN A 1 70 ? 33.520 -1.216 -32.028 1.00 26.68 74 GLN P N 1
ATOM 512 C CA . GLN A 1 70 ? 34.214 -0.627 -33.167 1.00 28.63 74 GLN P CA 1
ATOM 513 C C . GLN A 1 70 ? 35.703 -0.921 -32.935 1.00 31.32 74 GLN P C 1
ATOM 514 O O . GLN A 1 70 ? 36.138 -1.098 -31.798 1.00 31.54 74 GLN P O 1
ATOM 520 N N . ILE A 1 71 ? 36.492 -0.992 -34.005 1.00 25.00 75 ILE P N 1
ATOM 521 C CA . ILE A 1 71 ? 37.894 -1.269 -33.845 1.00 22.25 75 ILE P CA 1
ATOM 522 C C . ILE A 1 71 ? 38.678 -0.189 -34.585 1.00 24.94 75 ILE P C 1
ATOM 523 O O . ILE A 1 71 ? 38.214 0.349 -35.598 1.00 24.13 75 ILE P O 1
ATOM 528 N N . ASP A 1 72 ? 39.862 0.150 -34.082 1.00 20.43 76 ASP P N 1
ATOM 529 C CA . ASP A 1 72 ? 40.620 1.142 -34.801 1.00 23.66 76 ASP P CA 1
ATOM 530 C C . ASP A 1 72 ? 41.035 0.632 -36.178 1.00 19.83 76 ASP P C 1
ATOM 531 O O . ASP A 1 72 ? 41.400 -0.523 -36.347 1.00 22.01 76 ASP P O 1
ATOM 536 N N . ASN A 1 73 ? 41.017 1.546 -37.129 1.00 22.94 77 ASN P N 1
ATOM 537 C CA . ASN A 1 73 ? 41.478 1.257 -38.480 1.00 16.98 77 ASN P CA 1
ATOM 538 C C . ASN A 1 73 ? 40.740 0.148 -39.186 1.00 21.64 77 ASN P C 1
ATOM 539 O O . ASN A 1 73 ? 41.322 -0.499 -40.087 1.00 25.64 77 ASN P O 1
ATOM 544 N N . GLY A 1 74 ? 39.496 -0.080 -38.771 1.00 21.22 78 GLY P N 1
ATOM 545 C CA . GLY A 1 74 ? 38.651 -1.098 -39.406 1.00 21.34 78 GLY P CA 1
ATOM 546 C C . GLY A 1 74 ? 37.199 -0.683 -39.423 1.00 23.39 78 GLY P C 1
ATOM 547 O O . GLY A 1 74 ? 36.828 0.301 -38.785 1.00 24.81 78 GLY P O 1
ATOM 548 N N . ILE A 1 75 ? 36.367 -1.407 -40.169 1.00 22.94 79 ILE P N 1
ATOM 549 C CA . ILE A 1 75 ? 34.957 -1.077 -40.234 1.00 24.87 79 ILE P CA 1
ATOM 550 C C . ILE A 1 75 ? 34.155 -2.356 -40.132 1.00 25.91 79 ILE P C 1
ATOM 551 O O . ILE A 1 75 ? 34.688 -3.451 -40.286 1.00 26.23 79 ILE P O 1
ATOM 556 N N . ILE A 1 76 ? 32.878 -2.199 -39.831 1.00 25.81 80 ILE P N 1
ATOM 557 C CA . ILE A 1 76 ? 31.981 -3.340 -39.747 1.00 26.75 80 ILE P CA 1
ATOM 558 C C . ILE A 1 76 ? 31.291 -3.376 -41.106 1.00 31.21 80 ILE P C 1
ATOM 559 O O . ILE A 1 76 ? 30.871 -2.342 -41.589 1.00 30.36 80 ILE P O 1
ATOM 564 N N . GLN A 1 77 ? 31.184 -4.553 -41.723 1.00 26.50 81 GLN P N 1
ATOM 565 C CA . GLN A 1 77 ? 30.517 -4.661 -43.005 1.00 27.86 81 GLN P CA 1
ATOM 566 C C . GLN A 1 77 ? 28.999 -4.678 -42.824 1.00 26.99 81 GLN P C 1
ATOM 567 O O . GLN A 1 77 ? 28.461 -5.586 -42.178 1.00 32.14 81 GLN P O 1
ATOM 573 N N . GLY A 1 78 ? 28.320 -3.708 -43.421 1.00 29.52 82 GLY P N 1
ATOM 574 C CA . GLY A 1 78 ? 26.869 -3.616 -43.327 1.00 32.55 82 GLY P CA 1
ATOM 575 C C . GLY A 1 78 ? 26.312 -3.804 -41.926 1.00 31.63 82 GLY P C 1
ATOM 576 O O . GLY A 1 78 ? 25.517 -4.703 -41.668 1.00 31.29 82 GLY P O 1
ATOM 577 N N . GLU A 1 79 ? 26.734 -2.948 -41.020 1.00 28.17 83 GLU P N 1
ATOM 578 C CA . GLU A 1 79 ? 26.279 -3.026 -39.635 1.00 29.04 83 GLU P CA 1
ATOM 579 C C . GLU A 1 79 ? 24.762 -2.842 -39.488 1.00 29.65 83 GLU P C 1
ATOM 580 O O . GLU A 1 79 ? 24.208 -1.892 -40.028 1.00 34.84 83 GLU P O 1
ATOM 586 N N . ARG A 1 80 ? 24.098 -3.733 -38.747 1.00 31.56 84 ARG P N 1
ATOM 587 C CA . ARG A 1 80 ? 22.654 -3.597 -38.545 1.00 34.16 84 ARG P CA 1
ATOM 588 C C . ARG A 1 80 ? 22.328 -2.892 -37.254 1.00 34.99 84 ARG P C 1
ATOM 589 O O . ARG A 1 80 ? 23.212 -2.670 -36.444 1.00 28.91 84 ARG P O 1
ATOM 597 N N . ASP A 1 81 ? 21.054 -2.543 -37.057 1.00 31.78 85 ASP P N 1
ATOM 598 C CA . ASP A 1 81 ? 20.646 -1.835 -35.849 1.00 35.19 85 ASP P CA 1
ATOM 599 C C . ASP A 1 81 ? 20.606 -2.723 -34.631 1.00 31.55 85 ASP P C 1
ATOM 600 O O . ASP A 1 81 ? 20.970 -2.301 -33.547 1.00 31.93 85 ASP P O 1
ATOM 605 N N . HIS A 1 82 ? 20.164 -3.963 -34.819 1.00 31.01 86 HIS P N 1
ATOM 606 C CA . HIS A 1 82 ? 20.050 -4.914 -33.724 1.00 28.16 86 HIS P CA 1
ATOM 607 C C . HIS A 1 82 ? 20.554 -6.290 -34.139 1.00 31.72 86 HIS P C 1
ATOM 608 O O . HIS A 1 82 ? 20.373 -6.700 -35.286 1.00 32.10 86 HIS P O 1
ATOM 615 N N . TYR A 1 83 ? 21.209 -6.979 -33.216 1.00 24.34 87 TYR P N 1
ATOM 616 C CA . TYR A 1 83 ? 21.715 -8.332 -33.457 1.00 19.08 87 TYR P CA 1
ATOM 617 C C . TYR A 1 83 ? 21.143 -9.270 -32.420 1.00 23.83 87 TYR P C 1
ATOM 618 O O . TYR A 1 83 ? 21.301 -9.039 -31.233 1.00 25.88 87 TYR P O 1
ATOM 627 N N . GLY A 1 84 ? 20.523 -10.367 -32.878 1.00 23.43 88 GLY P N 1
ATOM 628 C CA . GLY A 1 84 ? 19.948 -11.334 -31.965 1.00 24.66 88 GLY P CA 1
ATOM 629 C C . GLY A 1 84 ? 20.756 -12.610 -31.913 1.00 22.08 88 GLY P C 1
ATOM 630 O O . GLY A 1 84 ? 21.827 -12.711 -32.518 1.00 23.45 88 GLY P O 1
ATOM 631 N N . TYR A 1 85 ? 20.253 -13.599 -31.168 1.00 19.41 89 TYR P N 1
ATOM 632 C CA . TYR A 1 85 ? 20.950 -14.858 -30.949 1.00 18.93 89 TYR P CA 1
ATOM 633 C C . TYR A 1 85 ? 21.467 -15.526 -32.241 1.00 23.87 89 TYR P C 1
ATOM 634 O O . TYR A 1 85 ? 20.698 -15.725 -33.177 1.00 25.44 89 TYR P O 1
ATOM 643 N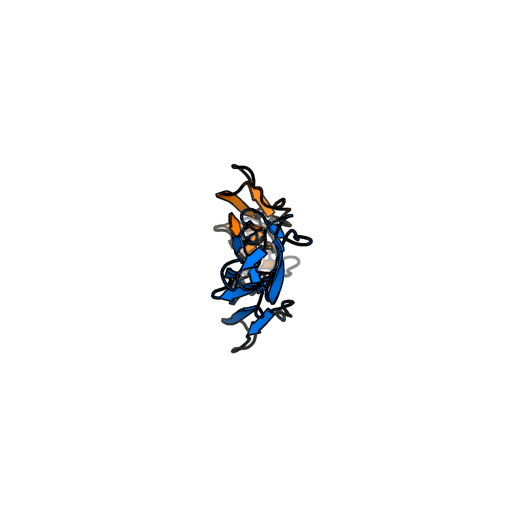 N . ARG A 1 86 ? 22.759 -15.821 -32.253 1.00 20.67 90 ARG P N 1
ATOM 644 C CA . ARG A 1 86 ? 23.457 -16.450 -33.379 1.00 23.42 90 ARG P CA 1
ATOM 645 C C . ARG A 1 86 ? 23.624 -15.614 -34.650 1.00 24.01 90 ARG P C 1
ATOM 646 O O . ARG A 1 86 ? 23.991 -16.171 -35.692 1.00 29.73 90 ARG P O 1
ATOM 654 N N . GLN A 1 87 ? 23.351 -14.307 -34.591 1.00 21.68 91 GLN P N 1
ATOM 655 C CA . GLN A 1 87 ? 23.577 -13.423 -35.729 1.00 21.92 91 GLN P CA 1
ATOM 656 C C . GLN A 1 87 ? 25.029 -12.982 -35.618 1.00 24.09 91 GLN P C 1
ATOM 657 O O . GLN A 1 87 ? 25.582 -12.863 -34.496 1.00 23.31 91 GLN P O 1
ATOM 663 N N . SER A 1 88 ? 25.684 -12.759 -36.747 1.00 20.54 92 SER P N 1
ATOM 664 C CA . SER A 1 88 ? 27.102 -12.387 -36.700 1.00 20.62 92 SER P CA 1
ATOM 665 C C . SER A 1 88 ? 27.391 -11.012 -37.288 1.00 24.77 92 SER P C 1
ATOM 666 O O . SER A 1 88 ? 26.560 -10.398 -37.957 1.00 24.14 92 SER P O 1
ATOM 669 N N . VAL A 1 89 ? 28.566 -10.510 -36.932 1.00 23.92 93 VAL P N 1
ATOM 670 C CA . VAL A 1 89 ? 29.078 -9.261 -37.477 1.00 24.49 93 VAL P CA 1
ATOM 671 C C . VAL A 1 89 ? 30.443 -9.583 -38.046 1.00 24.25 93 VAL P C 1
ATOM 672 O O . VAL A 1 89 ? 31.221 -10.331 -37.437 1.00 25.80 93 VAL P O 1
ATOM 676 N N . THR A 1 90 ? 30.738 -9.023 -39.224 1.00 23.45 94 THR P N 1
ATOM 677 C CA . THR A 1 90 ? 32.017 -9.261 -39.871 1.00 24.52 94 THR P CA 1
ATOM 678 C C . THR A 1 90 ? 32.764 -7.940 -40.065 1.00 18.30 94 THR P C 1
ATOM 679 O O . THR A 1 90 ? 32.174 -6.946 -40.447 1.00 21.98 94 THR P O 1
ATOM 683 N N . TYR A 1 91 ? 34.051 -7.950 -39.759 1.00 21.77 95 TYR P N 1
ATOM 684 C CA . TYR A 1 91 ? 34.869 -6.753 -39.879 1.00 21.53 95 TYR P CA 1
ATOM 685 C C . TYR A 1 91 ? 35.785 -6.754 -41.103 1.00 22.99 95 TYR P C 1
ATOM 686 O O . TYR A 1 91 ? 36.061 -7.808 -41.699 1.00 23.43 95 TYR P O 1
ATOM 695 N N . ALA A 1 92 ? 36.273 -5.564 -41.464 1.00 21.79 96 ALA P N 1
ATOM 696 C CA . ALA A 1 92 ? 37.217 -5.424 -42.573 1.00 23.90 96 ALA P CA 1
ATOM 697 C C . ALA A 1 92 ? 38.214 -4.332 -42.161 1.00 26.41 96 ALA P C 1
ATOM 698 O O . ALA A 1 92 ? 37.809 -3.359 -41.531 1.00 27.11 96 ALA P O 1
ATOM 700 N N . CYS A 1 93 ? 39.501 -4.492 -42.486 1.00 22.47 97 CYS P N 1
ATOM 701 C CA . CYS A 1 93 ? 40.460 -3.452 -42.145 1.00 24.94 97 CYS P CA 1
ATOM 702 C C . CYS A 1 93 ? 40.519 -2.396 -43.252 1.00 27.52 97 CYS P C 1
ATOM 703 O O . CYS A 1 93 ? 40.194 -2.659 -44.418 1.00 27.04 97 CYS P O 1
ATOM 706 N N . ASN A 1 94 ? 40.881 -1.181 -42.873 1.00 19.75 98 ASN P N 1
ATOM 707 C CA . ASN A 1 94 ? 40.971 -0.074 -43.828 1.00 22.11 98 ASN P CA 1
ATOM 708 C C . ASN A 1 94 ? 42.213 -0.182 -44.728 1.00 20.19 98 ASN P C 1
ATOM 709 O O . ASN A 1 94 ? 43.081 -1.025 -44.509 1.00 23.29 98 ASN P O 1
ATOM 714 N N . LYS A 1 95 ? 42.276 0.684 -45.732 1.00 18.86 99 LYS P N 1
ATOM 715 C CA . LYS A 1 95 ? 43.413 0.748 -46.644 1.00 19.72 99 LYS P CA 1
ATOM 716 C C . LYS A 1 95 ? 44.742 0.838 -45.904 1.00 25.51 99 LYS P C 1
ATOM 717 O O . LYS A 1 95 ? 44.920 1.733 -45.067 1.00 27.42 99 LYS P O 1
ATOM 723 N N . GLY A 1 96 ? 45.638 -0.107 -46.197 1.00 22.16 100 GLY P N 1
ATOM 724 C CA . GLY A 1 96 ? 46.963 -0.151 -45.601 1.00 27.77 100 GLY P CA 1
ATOM 725 C C . GLY A 1 96 ? 47.088 -0.910 -44.294 1.00 26.32 100 GLY P C 1
ATOM 726 O O . GLY A 1 96 ? 48.155 -0.955 -43.692 1.00 28.26 100 GLY P O 1
ATOM 727 N N . PHE A 1 97 ? 46.003 -1.493 -43.844 1.00 24.28 101 PHE P N 1
ATOM 728 C CA . PHE A 1 97 ? 46.023 -2.259 -42.616 1.00 26.50 101 PHE P CA 1
ATOM 729 C C . PHE A 1 97 ? 45.720 -3.718 -42.874 1.00 28.33 101 PHE P C 1
ATOM 730 O O . PHE A 1 97 ? 45.015 -4.053 -43.825 1.00 29.29 101 PHE P O 1
ATOM 738 N N . THR A 1 98 ? 46.260 -4.600 -42.044 1.00 26.95 102 THR P N 1
ATOM 739 C CA . THR A 1 98 ? 46.016 -6.029 -42.247 1.00 28.24 102 THR P CA 1
ATOM 740 C C . THR A 1 98 ? 45.381 -6.577 -40.980 1.00 28.24 102 THR P C 1
ATOM 741 O O . THR A 1 98 ? 45.710 -6.143 -39.860 1.00 29.54 102 THR P O 1
ATOM 745 N N . MET A 1 99 ? 44.487 -7.536 -41.165 1.00 32.40 103 MET P N 1
ATOM 746 C CA . MET A 1 99 ? 43.750 -8.133 -40.050 1.00 31.28 103 MET P CA 1
ATOM 747 C C . MET A 1 99 ? 44.424 -9.258 -39.300 1.00 34.02 103 MET P C 1
ATOM 748 O O . MET A 1 99 ? 44.945 -10.201 -39.895 1.00 32.96 103 MET P O 1
ATOM 753 N N . ILE A 1 100 ? 44.377 -9.162 -37.979 1.00 30.98 104 ILE P N 1
ATOM 754 C CA . ILE A 1 100 ? 44.926 -10.194 -37.136 1.00 34.38 104 ILE P CA 1
ATOM 755 C C . ILE A 1 100 ? 43.779 -10.698 -36.254 1.00 30.44 104 ILE P C 1
ATOM 756 O O . ILE A 1 100 ? 43.101 -9.910 -35.598 1.00 32.03 104 ILE P O 1
ATOM 761 N N . GLY A 1 101 ? 43.565 -12.006 -36.240 1.00 35.36 105 GLY P N 1
ATOM 762 C CA . GLY A 1 101 ? 42.491 -12.562 -35.436 1.00 37.06 105 GLY P CA 1
ATOM 763 C C . GLY A 1 101 ? 41.270 -12.899 -36.270 1.00 35.81 105 GLY P C 1
ATOM 764 O O . GLY A 1 101 ? 41.242 -12.625 -37.473 1.00 35.73 105 GLY P O 1
ATOM 765 N N . GLU A 1 102 ? 40.261 -13.477 -35.611 1.00 39.05 106 GLU P N 1
ATOM 766 C CA . GLU A 1 102 ? 38.998 -13.868 -36.237 1.00 37.61 106 GLU P CA 1
ATOM 767 C C . GLU A 1 102 ? 38.291 -12.687 -36.866 1.00 36.34 106 GLU P C 1
ATOM 768 O O . GLU A 1 102 ? 38.113 -11.661 -36.231 1.00 32.55 106 GLU P O 1
ATOM 774 N N . HIS A 1 103 ? 37.857 -12.838 -38.108 1.00 29.69 107 HIS P N 1
ATOM 775 C CA . HIS A 1 103 ? 37.190 -11.748 -38.807 1.00 31.36 107 HIS P CA 1
ATOM 776 C C . HIS A 1 103 ? 35.755 -11.476 -38.363 1.00 26.69 107 HIS P C 1
ATOM 777 O O . HIS A 1 103 ? 35.225 -10.407 -38.648 1.00 25.24 107 HIS P O 1
ATOM 784 N N . SER A 1 104 ? 35.126 -12.438 -37.681 1.00 21.39 108 SER P N 1
ATOM 785 C CA . SER A 1 104 ? 33.732 -12.240 -37.260 1.00 22.30 108 SER P CA 1
ATOM 786 C C . SER A 1 104 ? 33.455 -12.803 -35.892 1.00 27.75 108 SER P C 1
ATOM 787 O O . SER A 1 104 ? 34.141 -13.727 -35.416 1.00 26.97 108 SER P O 1
ATOM 790 N N . ILE A 1 105 ? 32.452 -12.223 -35.256 1.00 24.30 109 ILE P N 1
ATOM 791 C CA . ILE A 1 105 ? 32.011 -12.650 -33.935 1.00 21.61 109 ILE P CA 1
ATOM 792 C C . ILE A 1 105 ? 30.496 -12.776 -33.980 1.00 22.42 109 ILE P C 1
ATOM 793 O O . ILE A 1 105 ? 29.860 -12.266 -34.900 1.00 20.98 109 ILE P O 1
ATOM 798 N N . TYR A 1 106 ? 29.898 -13.399 -32.966 1.00 19.08 110 TYR P N 1
ATOM 799 C CA . TYR A 1 106 ? 28.468 -13.569 -33.008 1.00 18.77 110 TYR P CA 1
ATOM 800 C C . TYR A 1 106 ? 27.823 -13.419 -31.648 1.00 23.35 110 TYR P C 1
ATOM 801 O O . TYR A 1 106 ? 28.488 -13.511 -30.609 1.00 21.59 110 TYR P O 1
ATOM 810 N N . CYS A 1 107 ? 26.520 -13.187 -31.682 1.00 20.69 111 CYS P N 1
ATOM 811 C CA . CYS A 1 107 ? 25.740 -12.925 -30.475 1.00 24.75 111 CYS P CA 1
ATOM 812 C C . CYS A 1 107 ? 25.341 -14.163 -29.724 1.00 25.74 111 CYS P C 1
ATOM 813 O O . CYS A 1 107 ? 24.662 -15.029 -30.272 1.00 25.14 111 CYS P O 1
ATOM 816 N N . THR A 1 108 ? 25.780 -14.275 -28.473 1.00 22.01 112 THR P N 1
ATOM 817 C CA . THR A 1 108 ? 25.429 -15.441 -27.666 1.00 20.09 112 THR P CA 1
ATOM 818 C C . THR A 1 108 ? 24.450 -14.960 -26.595 1.00 23.22 112 THR P C 1
ATOM 819 O O . THR A 1 108 ? 24.305 -13.757 -26.377 1.00 23.46 112 THR P O 1
ATOM 823 N N . VAL A 1 109 ? 23.769 -15.905 -25.961 1.00 24.81 113 VAL P N 1
ATOM 824 C CA . VAL A 1 109 ? 22.842 -15.557 -24.885 1.00 26.88 113 VAL P CA 1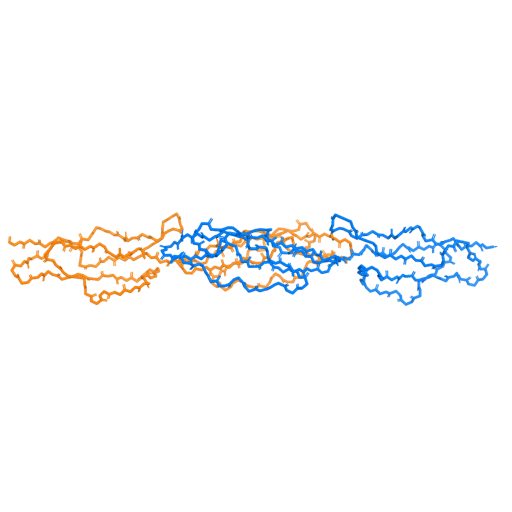
ATOM 825 C C . VAL A 1 109 ? 23.083 -16.434 -23.676 1.00 28.28 113 VAL P C 1
ATOM 826 O O . VAL A 1 109 ? 23.432 -17.575 -23.800 1.00 31.16 113 VAL P O 1
ATOM 830 N N . ASN A 1 110 ? 22.942 -15.848 -22.495 1.00 31.25 114 ASN P N 1
ATOM 831 C CA . ASN A 1 110 ? 23.064 -16.588 -21.241 1.00 31.56 114 ASN P CA 1
ATOM 832 C C . ASN A 1 110 ? 22.337 -15.740 -20.241 1.00 28.09 114 ASN P C 1
ATOM 833 O O . ASN A 1 110 ? 22.501 -14.519 -20.247 1.00 28.22 114 ASN P O 1
ATOM 838 N N . ASN A 1 111 ? 21.553 -16.392 -19.388 1.00 29.65 115 ASN P N 1
ATOM 839 C CA . ASN A 1 111 ? 20.784 -15.705 -18.363 1.00 28.89 115 ASN P CA 1
ATOM 840 C C . ASN A 1 111 ? 19.960 -14.560 -18.947 1.00 31.80 115 ASN P C 1
ATOM 841 O O . ASN A 1 111 ? 19.936 -13.487 -18.359 1.00 28.00 115 ASN P O 1
ATOM 846 N N . ASP A 1 112 ? 19.305 -14.784 -20.091 1.00 29.77 116 ASP P N 1
ATOM 847 C CA . ASP A 1 112 ? 18.493 -13.755 -20.768 1.00 31.16 116 ASP P CA 1
ATOM 848 C C . ASP A 1 112 ? 19.176 -12.462 -21.219 1.00 26.07 116 ASP P C 1
ATOM 849 O O . ASP A 1 112 ? 18.508 -11.427 -21.474 1.00 25.63 116 ASP P O 1
ATOM 854 N N . GLU A 1 113 ? 20.501 -12.498 -21.298 1.00 25.41 117 GLU P N 1
ATOM 855 C CA . GLU A 1 113 ? 21.269 -11.333 -21.743 1.00 28.14 117 GLU P CA 1
ATOM 856 C C . GLU A 1 113 ? 22.140 -11.725 -22.923 1.00 22.01 117 GLU P C 1
ATOM 857 O O . GLU A 1 113 ? 22.715 -12.807 -22.955 1.00 27.34 117 GLU P O 1
ATOM 863 N N . GLY A 1 114 ? 22.238 -10.826 -23.872 1.00 22.12 118 GLY P N 1
ATOM 864 C CA . GLY A 1 114 ? 23.071 -11.101 -25.042 1.00 21.64 118 GLY P CA 1
ATOM 865 C C . GLY A 1 114 ? 24.511 -10.653 -24.833 1.00 27.18 118 GLY P C 1
ATOM 866 O O . GLY A 1 114 ? 24.728 -9.569 -24.288 1.00 23.38 118 GLY P O 1
ATOM 867 N N . GLU A 1 115 ? 25.461 -11.460 -25.297 1.00 24.62 119 GLU P N 1
ATOM 868 C CA . GLU A 1 115 ? 26.894 -11.166 -25.206 1.00 28.68 119 GLU P CA 1
ATOM 869 C C . GLU A 1 115 ? 27.639 -11.596 -26.467 1.00 27.78 119 GLU P C 1
ATOM 870 O O . GLU A 1 115 ? 27.349 -12.655 -27.044 1.00 23.92 119 GLU P O 1
ATOM 876 N N . TRP A 1 116 ? 28.584 -10.778 -26.915 1.00 28.49 120 TRP P N 1
ATOM 877 C CA . TRP A 1 116 ? 29.339 -11.162 -28.108 1.00 23.25 120 TRP P CA 1
ATOM 878 C C . TRP A 1 116 ? 30.241 -12.343 -27.796 1.00 27.25 120 TRP P C 1
ATOM 879 O O . TRP A 1 116 ? 30.757 -12.472 -26.685 1.00 25.89 120 TRP P O 1
ATOM 890 N N . SER A 1 117 ? 30.432 -13.195 -28.795 1.00 20.55 121 SER P N 1
ATOM 891 C CA . SER A 1 117 ? 31.191 -14.413 -28.642 1.00 27.05 121 SER P CA 1
ATOM 892 C C . SER A 1 117 ? 32.669 -14.286 -28.280 1.00 29.85 121 SER P C 1
ATOM 893 O O . SER A 1 117 ? 33.246 -15.224 -27.695 1.00 27.76 121 SER P O 1
ATOM 896 N N . GLY A 1 118 ? 33.266 -13.131 -28.577 1.00 26.25 122 GLY P N 1
ATOM 897 C CA . GLY A 1 118 ? 34.678 -12.933 -28.303 1.00 27.97 122 GLY P CA 1
ATOM 898 C C . GLY A 1 118 ? 35.091 -11.545 -28.750 1.00 28.59 122 GLY P C 1
ATOM 899 O O . GLY A 1 118 ? 34.265 -10.741 -29.197 1.00 21.20 122 GLY P O 1
ATOM 900 N N . PRO A 1 119 ? 36.371 -11.226 -28.648 1.00 24.77 123 PRO P N 1
ATOM 901 C CA . PRO A 1 119 ? 36.816 -9.905 -29.061 1.00 25.53 123 PRO P CA 1
ATOM 902 C C . PRO A 1 119 ? 36.918 -9.755 -30.555 1.00 23.74 123 PRO P C 1
ATOM 903 O O . PRO A 1 119 ? 37.077 -10.736 -31.268 1.00 23.66 123 PRO P O 1
ATOM 907 N N . PRO A 1 120 ? 36.777 -8.528 -31.021 1.00 23.52 124 PRO P N 1
ATOM 908 C CA . PRO A 1 120 ? 36.888 -8.238 -32.444 1.00 22.31 124 PRO P CA 1
ATOM 909 C C . PRO A 1 120 ? 38.368 -8.348 -32.841 1.00 25.10 124 PRO P C 1
ATOM 910 O O . PRO A 1 120 ? 39.296 -8.442 -31.991 1.00 24.69 124 PRO P O 1
ATOM 914 N N . PRO A 1 121 ? 38.632 -8.414 -34.168 1.00 24.04 125 PRO P N 1
ATOM 915 C CA . PRO A 1 121 ? 40.017 -8.511 -34.644 1.00 26.99 125 PRO P CA 1
ATOM 916 C C . PRO A 1 121 ? 40.770 -7.191 -34.492 1.00 26.57 125 PRO P C 1
ATOM 917 O O . PRO A 1 121 ? 40.186 -6.162 -34.150 1.00 24.82 125 PRO P O 1
ATOM 921 N N . GLU A 1 122 ? 42.074 -7.247 -34.757 1.00 28.35 126 GLU P N 1
ATOM 922 C CA . GLU A 1 122 ? 42.971 -6.089 -34.708 1.00 26.84 126 GLU P CA 1
ATOM 923 C C . GLU A 1 122 ? 43.314 -5.749 -36.158 1.00 24.31 126 GLU P C 1
ATOM 924 O O . GLU A 1 122 ? 43.486 -6.652 -36.980 1.00 24.70 126 GLU P O 1
ATOM 930 N N . CYS A 1 123 ? 43.422 -4.459 -36.469 1.00 26.37 127 CYS P N 1
ATOM 931 C CA . CYS A 1 123 ? 43.830 -4.047 -37.821 1.00 30.82 127 CYS P CA 1
ATOM 932 C C . CYS A 1 123 ? 45.179 -3.413 -37.614 1.00 28.41 127 CYS P C 1
ATOM 933 O O . CYS A 1 123 ? 45.277 -2.348 -36.993 1.00 29.72 127 CYS P O 1
ATOM 936 N N . ARG A 1 124 ? 46.226 -4.052 -38.126 1.00 25.65 128 ARG P N 1
ATOM 937 C CA . ARG A 1 124 ? 47.586 -3.559 -37.885 1.00 29.90 128 ARG P CA 1
ATOM 938 C C . ARG A 1 124 ? 48.188 -2.926 -39.144 1.00 29.71 128 ARG P C 1
ATOM 939 O O . ARG A 1 124 ? 48.017 -3.456 -40.238 1.00 29.14 128 ARG P O 1
ATOM 947 N N . GLY A 1 125 ? 48.903 -1.823 -38.978 1.00 28.48 129 GLY P N 1
ATOM 948 C CA . GLY A 1 125 ? 49.473 -1.126 -40.117 1.00 29.84 129 GLY P CA 1
ATOM 949 C C . GLY A 1 125 ? 50.861 -1.570 -40.532 1.00 38.37 129 GLY P C 1
ATOM 950 O O . GLY A 1 125 ? 51.702 -0.699 -40.869 1.00 41.71 129 GLY P O 1
ATOM 952 N N . LYS B 1 1 ? 18.134 5.689 -25.313 1.00 45.69 5 LYS Q N 1
ATOM 953 C CA . LYS B 1 1 ? 17.535 7.042 -25.376 1.00 37.04 5 LYS Q CA 1
ATOM 954 C C . LYS B 1 1 ? 16.136 6.993 -24.775 1.00 36.58 5 LYS Q C 1
ATOM 955 O O . LYS B 1 1 ? 15.970 7.048 -23.550 1.00 32.03 5 LYS Q O 1
ATOM 961 N N . SER B 1 2 ? 15.125 6.879 -25.631 1.00 31.11 6 SER Q N 1
ATOM 962 C CA . SER B 1 2 ? 13.744 6.830 -25.157 1.00 36.20 6 SER Q CA 1
ATOM 963 C C . SER B 1 2 ? 13.047 5.500 -25.411 1.00 37.12 6 SER Q C 1
ATOM 964 O O . SER B 1 2 ? 13.343 4.798 -26.379 1.00 33.28 6 SER Q O 1
ATOM 967 N N . CYS B 1 3 ? 12.108 5.169 -24.533 1.00 35.90 7 CYS Q N 1
ATOM 968 C CA . CYS B 1 3 ? 11.335 3.950 -24.679 1.00 34.96 7 CYS Q CA 1
ATOM 969 C C . CYS B 1 3 ? 10.194 4.264 -25.606 1.00 36.24 7 CYS Q C 1
ATOM 970 O O . CYS B 1 3 ? 9.851 5.428 -25.801 1.00 33.43 7 CYS Q O 1
ATOM 973 N N . PRO B 1 4 ? 9.594 3.226 -26.192 1.00 32.52 8 PRO Q N 1
ATOM 974 C CA . PRO B 1 4 ? 8.471 3.406 -27.101 1.00 38.11 8 PRO Q CA 1
ATOM 975 C C . PRO B 1 4 ? 7.274 3.970 -26.368 1.00 37.52 8 PRO Q C 1
ATOM 976 O O . PRO B 1 4 ? 7.133 3.808 -25.156 1.00 31.24 8 PRO Q O 1
ATOM 980 N N . ASN B 1 5 ? 6.411 4.653 -27.103 1.00 38.94 9 ASN Q N 1
ATOM 981 C CA . ASN B 1 5 ? 5.217 5.221 -26.504 1.00 40.65 9 ASN Q CA 1
ATOM 982 C C . ASN B 1 5 ? 4.493 4.162 -25.663 1.00 37.10 9 ASN Q C 1
ATOM 983 O O . ASN B 1 5 ? 4.186 3.101 -26.161 1.00 37.48 9 ASN Q O 1
ATOM 988 N N . PRO B 1 6 ? 4.187 4.462 -24.389 1.00 35.63 10 PRO Q N 1
ATOM 989 C CA . PRO B 1 6 ? 3.498 3.478 -23.540 1.00 40.61 10 PRO Q CA 1
ATOM 990 C C . PRO B 1 6 ? 2.234 2.858 -24.129 1.00 43.15 10 PRO Q C 1
ATOM 991 O O . PRO B 1 6 ? 2.001 1.662 -23.979 1.00 47.14 10 PRO Q O 1
ATOM 995 N N . GLY B 1 7 ? 1.422 3.674 -24.797 1.00 43.30 11 GLY Q N 1
ATOM 996 C CA . GLY B 1 7 ? 0.182 3.172 -25.371 1.00 42.92 11 GLY Q CA 1
ATOM 997 C C . GLY B 1 7 ? -1.000 3.459 -24.454 1.00 37.19 11 GLY Q C 1
ATOM 998 O O . GLY B 1 7 ? -1.031 4.488 -23.788 1.00 41.50 11 GLY Q O 1
ATOM 999 N N . GLU B 1 8 ? -1.986 2.573 -24.428 1.00 36.37 12 GLU Q N 1
ATOM 1000 C CA . GLU B 1 8 ? -3.120 2.795 -23.549 1.00 34.17 12 GLU Q CA 1
ATOM 1001 C C . GLU B 1 8 ? -3.708 1.521 -22.952 1.00 28.09 12 GLU Q C 1
ATOM 1002 O O . GLU B 1 8 ? -3.636 0.437 -23.531 1.00 30.66 12 GLU Q O 1
ATOM 1008 N N . ILE B 1 9 ? -4.299 1.661 -21.772 1.00 24.16 13 ILE Q N 1
ATOM 1009 C CA . ILE B 1 9 ? -4.897 0.531 -21.075 1.00 20.60 13 ILE Q CA 1
ATOM 1010 C C . ILE B 1 9 ? -6.409 0.648 -21.204 1.00 24.48 13 ILE Q C 1
ATOM 1011 O O . ILE B 1 9 ? -6.968 1.649 -20.796 1.00 24.88 13 ILE Q O 1
ATOM 1016 N N . ARG B 1 10 ? -7.075 -0.372 -21.760 1.00 23.97 14 ARG Q N 1
ATOM 1017 C CA . ARG B 1 10 ? -8.544 -0.288 -21.895 1.00 23.45 14 ARG Q CA 1
ATOM 1018 C C . ARG B 1 10 ? -9.148 -0.277 -20.488 1.00 20.73 14 ARG Q C 1
ATOM 1019 O O . ARG B 1 10 ? -8.838 -1.165 -19.688 1.00 23.44 14 ARG Q O 1
ATOM 1027 N N . ASN B 1 11 ? -10.013 0.707 -20.205 1.00 19.77 15 ASN Q N 1
ATOM 1028 C CA . ASN B 1 11 ? -10.648 0.873 -18.897 1.00 20.51 15 ASN Q CA 1
ATOM 1029 C C . ASN B 1 11 ? -9.618 1.233 -17.814 1.00 16.46 15 ASN Q C 1
ATOM 1030 O O . ASN B 1 11 ? -9.852 1.044 -16.626 1.00 20.80 15 ASN Q O 1
ATOM 1035 N N . GLY B 1 12 ? -8.509 1.787 -18.270 1.00 17.43 16 GLY Q N 1
ATOM 1036 C CA . GLY B 1 12 ? -7.436 2.169 -17.355 1.00 20.30 16 GLY Q CA 1
ATOM 1037 C C . GLY B 1 12 ? -6.753 3.473 -17.734 1.00 21.62 16 GLY Q C 1
ATOM 1038 O O . GLY B 1 12 ? -7.166 4.151 -18.684 1.00 22.17 16 GLY Q O 1
ATOM 1039 N N . GLN B 1 13 ? -5.692 3.800 -16.987 1.00 17.93 17 GLN Q N 1
ATOM 1040 C CA . GLN B 1 13 ? -4.931 5.064 -17.128 1.00 19.82 17 GLN Q CA 1
ATOM 1041 C C . GLN B 1 13 ? -3.432 4.801 -17.019 1.00 20.94 17 GLN Q C 1
ATOM 1042 O O . GLN B 1 13 ? -3.016 3.894 -16.305 1.00 22.22 17 GLN Q O 1
ATOM 1048 N N . ILE B 1 14 ? -2.628 5.547 -17.774 1.00 22.33 18 ILE Q N 1
ATOM 1049 C CA . ILE B 1 14 ? -1.170 5.460 -17.652 1.00 22.33 18 ILE Q CA 1
ATOM 1050 C C . ILE B 1 14 ? -0.676 6.852 -17.215 1.00 24.96 18 ILE Q C 1
ATOM 1051 O O . ILE B 1 14 ? -1.015 7.824 -17.851 1.00 32.12 18 ILE Q O 1
ATOM 1056 N N . ASP B 1 15 ? 0.048 6.926 -16.100 1.00 23.37 19 ASP Q N 1
ATOM 1057 C CA . ASP B 1 15 ? 0.593 8.204 -15.610 1.00 25.43 19 ASP Q CA 1
ATOM 1058 C C . ASP B 1 15 ? 2.052 8.262 -16.052 1.00 32.06 19 ASP Q C 1
ATOM 1059 O O . ASP B 1 15 ? 2.827 7.310 -15.840 1.00 23.31 19 ASP Q O 1
ATOM 1064 N N . VAL B 1 16 ? 2.428 9.392 -16.658 1.00 33.18 20 VAL Q N 1
ATOM 1065 C CA . VAL B 1 16 ? 3.784 9.584 -17.157 1.00 32.68 20 VAL Q CA 1
ATOM 1066 C C . VAL B 1 16 ? 4.244 10.926 -16.588 1.00 31.79 20 VAL Q C 1
ATOM 1067 O O . VAL B 1 16 ? 4.239 11.932 -17.276 1.00 35.84 20 VAL Q O 1
ATOM 1071 N N . PRO B 1 17 ? 4.631 10.950 -15.307 1.00 35.25 21 PRO Q N 1
ATOM 1072 C CA . PRO B 1 17 ? 5.066 12.215 -14.708 1.00 35.72 21 PRO Q CA 1
ATOM 1073 C C . PRO B 1 17 ? 6.519 12.557 -14.973 1.00 39.03 21 PRO Q C 1
ATOM 1074 O O . PRO B 1 17 ? 6.942 13.677 -14.683 1.00 45.67 21 PRO Q O 1
ATOM 1078 N N . GLY B 1 18 ? 7.293 11.605 -15.494 1.00 36.15 22 GLY Q N 1
ATOM 1079 C CA . GLY B 1 18 ? 8.705 11.870 -15.723 1.00 39.81 22 GLY Q CA 1
ATOM 1080 C C . GLY B 1 18 ? 9.280 11.524 -17.079 1.00 35.16 22 GLY Q C 1
ATOM 1081 O O . GLY B 1 18 ? 10.415 11.038 -17.157 1.00 40.84 22 GLY Q O 1
ATOM 1082 N N . GLY B 1 19 ? 8.522 11.796 -18.140 1.00 34.98 23 GLY Q N 1
ATOM 1083 C CA . GLY B 1 19 ? 8.972 11.497 -19.491 1.00 33.07 23 GLY Q CA 1
ATOM 1084 C C . GLY B 1 19 ? 9.101 9.993 -19.759 1.00 34.60 23 GLY Q C 1
ATOM 1085 O O . GLY B 1 19 ? 8.731 9.179 -18.914 1.00 29.35 23 GLY Q O 1
ATOM 1086 N N . ILE B 1 20 ? 9.609 9.631 -20.941 1.00 29.21 24 ILE Q N 1
ATOM 1087 C CA . ILE B 1 20 ? 9.797 8.217 -21.287 1.00 33.23 24 ILE Q CA 1
ATOM 1088 C C . ILE B 1 20 ? 11.232 7.880 -21.702 1.00 35.75 24 ILE Q C 1
ATOM 1089 O O . ILE B 1 20 ? 11.453 6.998 -22.532 1.00 38.18 24 ILE Q O 1
ATOM 1094 N N . LEU B 1 21 ? 12.208 8.594 -21.139 1.00 36.95 25 LEU Q N 1
ATOM 1095 C CA . LEU B 1 21 ? 13.612 8.315 -21.460 1.00 32.01 25 LEU Q CA 1
ATOM 1096 C C . LEU B 1 21 ? 14.072 7.298 -20.456 1.00 27.88 25 LEU Q C 1
ATOM 1097 O O . LEU B 1 21 ? 13.390 7.023 -19.480 1.00 30.17 25 LEU Q O 1
ATOM 1102 N N . PHE B 1 22 ? 15.267 6.778 -20.698 1.00 29.25 26 PHE Q N 1
ATOM 1103 C CA . PHE B 1 22 ? 15.878 5.787 -19.845 1.00 30.18 26 PHE Q CA 1
ATOM 1104 C C . PHE B 1 22 ? 15.867 6.242 -18.408 1.00 34.23 26 PHE Q C 1
ATOM 1105 O O . PHE B 1 22 ? 16.200 7.392 -18.093 1.00 31.01 26 PHE Q O 1
ATOM 1113 N N . GLY B 1 23 ? 15.448 5.338 -17.541 1.00 25.63 27 GLY Q N 1
ATOM 1114 C CA . GLY B 1 23 ? 15.374 5.648 -16.128 1.00 32.24 27 GLY Q CA 1
ATOM 1115 C C . GLY B 1 23 ? 13.998 6.093 -15.711 1.00 27.95 27 GLY Q C 1
ATOM 1116 O O . GLY B 1 23 ? 13.706 6.141 -14.514 1.00 34.41 27 GLY Q O 1
ATOM 1117 N N . ALA B 1 24 ? 13.149 6.422 -16.675 1.00 29.17 28 ALA Q N 1
ATOM 1118 C CA . ALA B 1 24 ? 11.774 6.854 -16.359 1.00 24.83 28 ALA Q CA 1
ATOM 1119 C C . ALA B 1 24 ? 10.895 5.702 -15.851 1.00 26.48 28 ALA Q C 1
ATOM 1120 O O . ALA B 1 24 ? 11.066 4.545 -16.250 1.00 24.65 28 ALA Q O 1
ATOM 1122 N N . THR B 1 25 ? 9.968 6.037 -14.962 1.00 26.24 29 THR Q N 1
ATOM 1123 C CA . THR B 1 25 ? 8.995 5.077 -14.436 1.00 26.72 29 THR Q CA 1
ATOM 1124 C C . THR B 1 25 ? 7.613 5.586 -14.794 1.00 30.20 29 THR Q C 1
ATOM 1125 O O . THR B 1 25 ? 7.330 6.784 -14.638 1.00 28.79 29 THR Q O 1
ATOM 1129 N N . ILE B 1 26 ? 6.741 4.702 -15.311 1.00 22.36 30 ILE Q N 1
ATOM 1130 C CA . ILE B 1 26 ? 5.363 5.108 -15.581 1.00 23.82 30 ILE Q CA 1
ATOM 1131 C C . ILE B 1 26 ? 4.463 4.270 -14.699 1.00 23.77 30 ILE Q C 1
ATOM 1132 O O . ILE B 1 26 ? 4.843 3.183 -14.279 1.00 23.21 30 ILE Q O 1
ATOM 1137 N N . SER B 1 27 ? 3.285 4.797 -14.358 1.00 22.66 31 SER Q N 1
ATOM 1138 C CA . SER B 1 27 ? 2.398 4.102 -13.450 1.00 23.19 31 SER Q CA 1
ATOM 1139 C C . SER B 1 27 ? 1.049 3.836 -14.071 1.00 19.50 31 SER Q C 1
ATOM 1140 O O . SER B 1 27 ? 0.516 4.652 -14.801 1.00 24.26 31 SER Q O 1
ATOM 1143 N N . PHE B 1 28 ? 0.516 2.663 -13.750 1.00 20.77 32 PHE Q N 1
ATOM 1144 C CA . PHE B 1 28 ? -0.784 2.199 -14.284 1.00 19.01 32 PHE Q CA 1
ATOM 1145 C C . PHE B 1 28 ? -1.867 2.107 -13.198 1.00 18.44 32 PHE Q C 1
ATOM 1146 O O . PHE B 1 28 ? -1.598 1.686 -12.042 1.00 19.27 32 PHE Q O 1
ATOM 1154 N N . SER B 1 29 ? -3.114 2.384 -13.582 1.00 22.22 33 SER Q N 1
ATOM 1155 C CA . SER B 1 29 ? -4.214 2.263 -12.639 1.00 23.57 33 SER Q CA 1
ATOM 1156 C C . SER B 1 29 ? -5.436 1.893 -13.466 1.00 19.57 33 SER Q C 1
ATOM 1157 O O . SER B 1 29 ? -5.429 2.078 -14.672 1.00 21.38 33 SER Q O 1
ATOM 1160 N N . CYS B 1 30 ? -6.462 1.356 -12.820 1.00 19.59 34 CYS Q N 1
ATOM 1161 C CA . CYS B 1 30 ? -7.691 1.039 -13.536 1.00 21.02 34 CYS Q CA 1
ATOM 1162 C C . CYS B 1 30 ? -8.774 2.030 -13.174 1.00 20.72 34 CYS Q C 1
ATOM 1163 O O . CYS B 1 30 ? -8.743 2.644 -12.091 1.00 20.61 34 CYS Q O 1
ATOM 1166 N N . ASN B 1 31 ? -9.754 2.173 -14.059 1.00 18.06 35 ASN Q N 1
ATOM 1167 C CA . ASN B 1 31 ? -10.873 3.073 -13.763 1.00 15.58 35 ASN Q CA 1
ATOM 1168 C C . ASN B 1 31 ? -11.732 2.510 -12.645 1.00 17.35 35 ASN Q C 1
ATOM 1169 O O . ASN B 1 31 ? -11.706 1.300 -12.399 1.00 18.43 35 ASN Q O 1
ATOM 1174 N N . THR B 1 32 ? -12.468 3.360 -11.913 1.00 17.40 36 THR Q N 1
ATOM 1175 C CA . THR B 1 32 ? -13.329 2.842 -10.843 1.00 17.73 36 THR Q CA 1
ATOM 1176 C C . THR B 1 32 ? -14.292 1.779 -11.360 1.00 20.05 36 THR Q C 1
ATOM 1177 O O . THR B 1 32 ? -14.950 1.980 -12.380 1.00 20.22 36 THR Q O 1
ATOM 1181 N N . GLY B 1 33 ? -14.368 0.665 -10.635 1.00 19.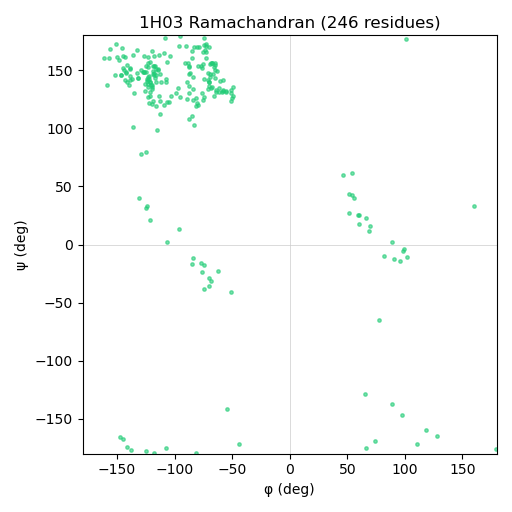46 37 GLY Q N 1
ATOM 1182 C CA . GLY B 1 33 ? -15.224 -0.423 -11.069 1.00 23.92 37 GLY Q CA 1
ATOM 1183 C C . GLY B 1 33 ? -14.455 -1.522 -11.789 1.00 22.14 37 GLY Q C 1
ATOM 1184 O O . GLY B 1 33 ? -15.041 -2.540 -12.194 1.00 20.71 37 GLY Q O 1
ATOM 1185 N N . TYR B 1 34 ? -13.157 -1.299 -11.984 1.00 18.61 38 TYR Q N 1
ATOM 1186 C CA . TYR B 1 34 ? -12.257 -2.260 -12.641 1.00 17.93 38 TYR Q CA 1
ATOM 1187 C C . TYR B 1 34 ? -11.095 -2.541 -11.717 1.00 24.22 38 TYR Q C 1
ATOM 1188 O O . TYR B 1 34 ? -10.670 -1.670 -10.938 1.00 21.10 38 TYR Q O 1
ATOM 1197 N N . LYS B 1 35 ? -10.588 -3.759 -11.807 1.00 21.36 39 LYS Q N 1
ATOM 1198 C CA . LYS B 1 35 ? -9.486 -4.210 -10.991 1.00 24.32 39 LYS Q CA 1
ATOM 1199 C C . LYS B 1 35 ? -8.291 -4.515 -11.864 1.00 19.39 39 LYS Q C 1
ATOM 1200 O O . LYS B 1 35 ? -8.436 -5.086 -12.979 1.00 19.98 39 LYS Q O 1
ATOM 1206 N N . LEU B 1 36 ? -7.104 -4.141 -11.379 1.00 20.56 40 LEU Q N 1
ATOM 1207 C CA . LEU B 1 36 ? -5.844 -4.307 -12.133 1.00 19.03 40 LEU Q CA 1
ATOM 1208 C C . LEU B 1 36 ? -5.223 -5.681 -12.015 1.00 19.85 40 LEU Q C 1
ATOM 1209 O O . LEU B 1 36 ? -4.995 -6.145 -10.900 1.00 22.58 40 LEU Q O 1
ATOM 1214 N N . PHE B 1 37 ? -4.982 -6.325 -13.158 1.00 19.16 41 PHE Q N 1
ATOM 1215 C CA . PHE B 1 37 ? -4.313 -7.628 -13.167 1.00 20.30 41 PHE Q CA 1
ATOM 1216 C C . PHE B 1 37 ? -3.002 -7.443 -13.897 1.00 19.02 41 PHE Q C 1
ATOM 1217 O O . PHE B 1 37 ? -2.980 -7.084 -15.080 1.00 19.63 41 PHE Q O 1
ATOM 1225 N N . GLY B 1 38 ? -1.884 -7.700 -13.217 1.00 18.13 42 GLY Q N 1
ATOM 1226 C CA . GLY B 1 38 ? -0.577 -7.490 -13.814 1.00 19.47 42 GLY Q CA 1
ATOM 1227 C C . GLY B 1 38 ? 0.223 -6.424 -13.029 1.00 19.55 42 GLY Q C 1
ATOM 1228 O O . GLY B 1 38 ? -0.057 -6.170 -11.867 1.00 22.36 42 GLY Q O 1
ATOM 1229 N N . SER B 1 39 ? 1.210 -5.838 -13.673 1.00 21.75 43 SER Q N 1
ATOM 1230 C CA . SER B 1 39 ? 2.058 -4.843 -13.064 1.00 20.28 43 SER Q CA 1
ATOM 1231 C C . SER B 1 39 ? 1.392 -3.481 -12.934 1.00 24.75 43 SER Q C 1
ATOM 1232 O O . SER B 1 39 ? 0.525 -3.115 -13.747 1.00 21.80 43 SER Q O 1
ATOM 1235 N N . THR B 1 40 ? 1.807 -2.705 -11.922 1.00 21.68 44 THR Q N 1
ATOM 1236 C CA . THR B 1 40 ? 1.224 -1.355 -11.782 1.00 23.14 44 THR Q CA 1
ATOM 1237 C C . THR B 1 40 ? 2.234 -0.281 -12.190 1.00 20.86 44 THR Q C 1
ATOM 1238 O O . THR B 1 40 ? 1.965 0.929 -12.103 1.00 21.14 44 THR Q O 1
ATOM 1242 N N . SER B 1 41 ? 3.415 -0.707 -12.630 1.00 21.93 45 SER Q N 1
ATOM 1243 C CA . SER B 1 41 ? 4.388 0.272 -13.064 1.00 21.93 45 SER Q CA 1
ATOM 1244 C C . SER B 1 41 ? 5.405 -0.352 -14.023 1.00 21.70 45 SER Q C 1
ATOM 1245 O O . SER B 1 41 ? 5.508 -1.581 -14.141 1.00 23.65 45 SER Q O 1
ATOM 1248 N N . SER B 1 42 ? 6.071 0.494 -14.784 1.00 20.39 46 SER Q N 1
ATOM 1249 C CA . SER B 1 42 ? 7.061 -0.020 -15.751 1.00 18.93 46 SER Q CA 1
ATOM 1250 C C . SER B 1 42 ? 8.225 0.956 -15.768 1.00 25.34 46 SER Q C 1
ATOM 1251 O O . SER B 1 42 ? 8.031 2.165 -15.613 1.00 24.73 46 SER Q O 1
ATOM 1254 N N . PHE B 1 43 ? 9.424 0.436 -15.996 1.00 20.74 47 PHE Q N 1
ATOM 1255 C CA . PHE B 1 43 ? 10.637 1.263 -15.948 1.00 24.79 47 PHE Q CA 1
ATOM 1256 C C . PHE B 1 43 ? 11.308 1.161 -17.316 1.00 26.22 47 PHE Q C 1
ATOM 1257 O O . PHE B 1 43 ? 11.353 0.077 -17.948 1.00 21.82 47 PHE Q O 1
ATOM 1265 N N . CYS B 1 44 ? 11.821 2.281 -17.792 1.00 20.82 48 CYS Q N 1
ATOM 1266 C CA . CYS B 1 44 ? 12.443 2.318 -19.105 1.00 28.22 48 CYS Q CA 1
ATOM 1267 C C . CYS B 1 44 ? 13.903 1.941 -18.976 1.00 24.85 48 CYS Q C 1
ATOM 1268 O O . CYS B 1 44 ? 14.671 2.689 -18.425 1.00 25.12 48 CYS Q O 1
ATOM 1271 N N . LEU B 1 45 ? 14.284 0.753 -19.441 1.00 24.23 49 LEU Q N 1
ATOM 1272 C CA . LEU B 1 45 ? 15.678 0.376 -19.317 1.00 24.89 49 LEU Q CA 1
ATOM 1273 C C . LEU B 1 45 ? 16.419 0.094 -20.618 1.00 23.51 49 LEU Q C 1
ATOM 1274 O O . LEU B 1 45 ? 15.818 -0.022 -21.684 1.00 25.66 49 LEU Q O 1
ATOM 1279 N N . ILE B 1 46 ? 17.742 0.020 -20.516 1.00 28.64 50 ILE Q N 1
ATOM 1280 C CA . ILE B 1 46 ? 18.587 -0.263 -21.676 1.00 28.49 50 ILE Q CA 1
ATOM 1281 C C . ILE B 1 46 ? 18.990 -1.728 -21.530 1.00 26.98 50 ILE Q C 1
ATOM 1282 O O . ILE B 1 46 ? 19.499 -2.127 -20.483 1.00 31.02 50 ILE Q O 1
ATOM 1287 N N . SER B 1 47 ? 18.776 -2.507 -22.579 1.00 25.31 51 SER Q N 1
ATOM 1288 C CA . SER B 1 47 ? 19.076 -3.922 -22.571 1.00 26.52 51 SER Q CA 1
ATOM 1289 C C . SER B 1 47 ? 19.754 -4.246 -23.903 1.00 28.31 51 SER Q C 1
ATOM 1290 O O . SER B 1 47 ? 19.083 -4.389 -24.928 1.00 31.49 51 SER Q O 1
ATOM 1293 N N . GLY B 1 48 ? 21.065 -4.370 -23.887 1.00 25.47 52 GLY Q N 1
ATOM 1294 C CA . GLY B 1 48 ? 21.761 -4.599 -25.143 1.00 26.81 52 GLY Q CA 1
ATOM 1295 C C . GLY B 1 48 ? 21.565 -3.341 -25.980 1.00 27.91 52 GLY Q C 1
ATOM 1296 O O . GLY B 1 48 ? 21.830 -2.233 -25.511 1.00 28.33 52 GLY Q O 1
ATOM 1297 N N . SER B 1 49 ? 21.107 -3.483 -27.223 1.00 27.93 53 SER Q N 1
ATOM 1298 C CA . SER B 1 49 ? 20.902 -2.314 -28.065 1.00 28.88 53 SER Q CA 1
ATOM 1299 C C . SER B 1 49 ? 19.459 -1.844 -28.024 1.00 31.12 53 SER Q C 1
ATOM 1300 O O . SER B 1 49 ? 19.028 -1.059 -28.855 1.00 33.41 53 SER Q O 1
ATOM 1303 N N . SER B 1 50 ? 18.678 -2.329 -27.082 1.00 30.19 54 SER Q N 1
ATOM 1304 C CA . SER B 1 50 ? 17.316 -1.848 -27.121 1.00 34.41 54 SER Q CA 1
ATOM 1305 C C . SER B 1 50 ? 16.959 -1.052 -25.896 1.00 30.81 54 SER Q C 1
ATOM 1306 O O . SER B 1 50 ? 17.473 -1.289 -24.807 1.00 36.99 54 SER Q O 1
ATOM 1309 N N . VAL B 1 51 ? 16.119 -0.055 -26.089 1.00 25.12 55 VAL Q N 1
ATOM 1310 C CA . VAL B 1 51 ? 15.648 0.712 -24.953 1.00 27.91 55 VAL Q CA 1
ATOM 1311 C C . VAL B 1 51 ? 14.215 0.166 -24.890 1.00 27.14 55 VAL Q C 1
ATOM 1312 O O . VAL B 1 51 ? 13.466 0.243 -25.868 1.00 29.21 55 VAL Q O 1
ATOM 1316 N N . GLN B 1 52 ? 13.842 -0.396 -23.739 1.00 24.11 56 GLN Q N 1
ATOM 1317 C CA . GLN B 1 52 ? 12.552 -1.057 -23.626 1.00 23.15 56 GLN Q CA 1
ATOM 1318 C C . GLN B 1 52 ? 11.954 -0.954 -22.223 1.00 23.08 56 GLN Q C 1
ATOM 1319 O O . GLN B 1 52 ? 12.657 -0.704 -21.233 1.00 23.27 56 GLN Q O 1
ATOM 1325 N N . TRP B 1 53 ? 10.637 -1.126 -22.162 1.00 20.56 57 TRP Q N 1
ATOM 1326 C CA . TRP B 1 53 ? 9.955 -1.094 -20.880 1.00 19.34 57 TRP Q CA 1
ATOM 1327 C C . TRP B 1 53 ? 10.220 -2.389 -20.101 1.00 20.84 57 TRP Q C 1
ATOM 1328 O O . TRP B 1 53 ? 10.324 -3.468 -20.672 1.00 22.50 57 TRP Q O 1
ATOM 1339 N N . SER B 1 54 ? 10.373 -2.285 -18.782 1.00 19.84 58 SER Q N 1
ATOM 1340 C CA . SER B 1 54 ? 10.594 -3.455 -17.960 1.00 19.25 58 SER Q CA 1
ATOM 1341 C C . SER B 1 54 ? 9.368 -4.335 -17.858 1.00 19.33 58 SER Q C 1
ATOM 1342 O O . SER B 1 54 ? 9.485 -5.572 -17.813 1.00 21.44 58 SER Q O 1
ATOM 1345 N N . ASP B 1 55 ? 8.192 -3.711 -17.827 1.00 18.03 59 ASP Q N 1
ATOM 1346 C CA . ASP B 1 55 ? 6.947 -4.444 -17.599 1.00 19.41 59 ASP Q CA 1
ATOM 1347 C C . ASP B 1 55 ? 5.860 -4.078 -18.617 1.00 17.53 59 ASP Q C 1
ATOM 1348 O O . ASP B 1 55 ? 5.765 -2.926 -19.084 1.00 16.81 59 ASP Q O 1
ATOM 1353 N N . PRO B 1 56 ? 5.057 -5.069 -19.015 1.00 20.23 60 PRO Q N 1
ATOM 1354 C CA . PRO B 1 56 ? 3.995 -4.827 -19.985 1.00 21.26 60 PRO Q CA 1
ATOM 1355 C C . PRO B 1 56 ? 2.773 -4.180 -19.375 1.00 20.33 60 PRO Q C 1
ATOM 1356 O O . PRO B 1 56 ? 2.613 -4.115 -18.162 1.00 20.97 60 PRO Q O 1
ATOM 1360 N N . LEU B 1 57 ? 1.856 -3.749 -20.223 1.00 23.68 61 LEU Q N 1
ATOM 1361 C CA . LEU B 1 57 ? 0.639 -3.114 -19.672 1.00 19.56 61 LEU Q CA 1
ATOM 1362 C C . LEU B 1 57 ? -0.238 -4.168 -19.011 1.00 20.94 61 LEU Q C 1
ATOM 1363 O O . LEU B 1 57 ? -0.315 -5.329 -19.480 1.00 24.47 61 LEU Q O 1
ATOM 1368 N N . PRO B 1 58 ? -0.865 -3.825 -17.888 1.00 17.52 62 PRO Q N 1
ATOM 1369 C CA . PRO B 1 58 ? -1.735 -4.778 -17.209 1.00 15.76 62 PRO Q CA 1
ATOM 1370 C C . PRO B 1 58 ? -3.106 -4.759 -17.918 1.00 16.14 62 PRO Q C 1
ATOM 1371 O O . PRO B 1 58 ? -3.344 -3.937 -18.829 1.00 20.43 62 PRO Q O 1
ATOM 1375 N N . GLU B 1 59 ? -4.013 -5.574 -17.389 1.00 18.79 63 GLU Q N 1
ATOM 1376 C CA . GLU B 1 59 ? -5.414 -5.655 -17.840 1.00 17.52 63 GLU Q CA 1
ATOM 1377 C C . GLU B 1 59 ? -6.315 -5.093 -16.720 1.00 20.86 63 GLU Q C 1
ATOM 1378 O O . GLU B 1 59 ? -6.088 -5.354 -15.524 1.00 22.14 63 GLU Q O 1
ATOM 1384 N N . CYS B 1 60 ? -7.335 -4.334 -17.114 1.00 22.35 64 CYS Q N 1
ATOM 1385 C CA . CYS B 1 60 ? -8.278 -3.815 -16.149 1.00 21.16 64 CYS Q CA 1
ATOM 1386 C C . CYS B 1 60 ? -9.542 -4.605 -16.414 1.00 25.36 64 CYS Q C 1
ATOM 1387 O O . CYS B 1 60 ? -10.072 -4.593 -17.517 1.00 26.29 64 CYS Q O 1
ATOM 1390 N N . ARG B 1 61 ? -9.993 -5.327 -15.402 1.00 21.11 65 ARG Q N 1
ATOM 1391 C CA . ARG B 1 61 ? -11.162 -6.189 -15.576 1.00 21.27 65 ARG Q CA 1
ATOM 1392 C C . ARG B 1 61 ? -12.320 -5.787 -14.686 1.00 22.90 65 ARG Q C 1
ATOM 1393 O O . ARG B 1 61 ? -12.143 -5.348 -13.550 1.00 24.22 65 ARG Q O 1
ATOM 1401 N N . GLU B 1 62 ? -13.516 -5.979 -15.208 1.00 23.57 66 GLU Q N 1
ATOM 1402 C CA . GLU B 1 62 ? -14.707 -5.571 -14.514 1.00 23.05 66 GLU Q CA 1
ATOM 1403 C C . GLU B 1 62 ? -14.925 -6.308 -13.204 1.00 24.45 66 GLU Q C 1
ATOM 1404 O O . GLU B 1 62 ? -14.807 -7.538 -13.130 1.00 24.74 66 GLU Q O 1
ATOM 1410 N N . ILE B 1 63 ? -1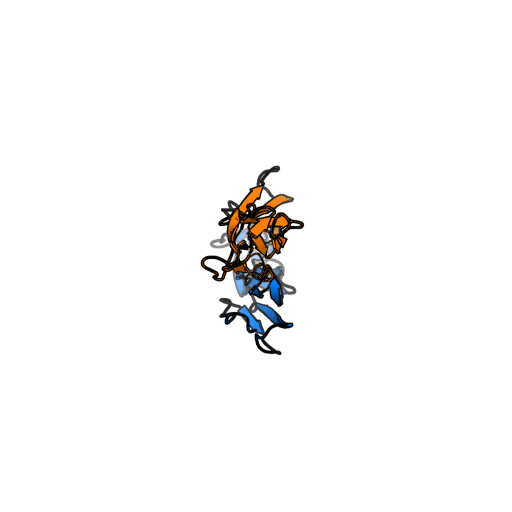5.196 -5.517 -12.159 1.00 22.77 67 ILE Q N 1
ATOM 1411 C CA . ILE B 1 63 ? -15.492 -5.995 -10.813 1.00 20.06 67 ILE Q CA 1
ATOM 1412 C C . ILE B 1 63 ? -16.981 -6.248 -10.743 1.00 24.55 67 ILE Q C 1
ATOM 1413 O O . ILE B 1 63 ? -17.772 -5.438 -11.247 1.00 25.48 67 ILE Q O 1
ATOM 1418 N N . TYR B 1 64 ? -17.356 -7.375 -10.146 1.00 22.15 68 TYR Q N 1
ATOM 1419 C CA . TYR B 1 64 ? -18.762 -7.675 -9.937 1.00 25.28 68 TYR Q CA 1
ATOM 1420 C C . TYR B 1 64 ? -19.029 -7.860 -8.453 1.00 23.43 68 TYR Q C 1
ATOM 1421 O O . TYR B 1 64 ? -18.211 -8.381 -7.705 1.00 26.49 68 TYR Q O 1
ATOM 1430 N N . CYS B 1 65 ? -20.159 -7.339 -8.026 1.00 23.04 69 CYS Q N 1
ATOM 1431 C CA . CYS B 1 65 ? -20.632 -7.530 -6.687 1.00 23.24 69 CYS Q CA 1
ATOM 1432 C C . CYS B 1 65 ? -21.120 -8.968 -6.563 1.00 27.49 69 CYS Q C 1
ATOM 1433 O O . CYS B 1 65 ? -21.398 -9.653 -7.553 1.00 26.69 69 CYS Q O 1
ATOM 1436 N N . PRO B 1 66 ? -21.222 -9.458 -5.339 1.00 28.04 70 PRO Q N 1
ATOM 1437 C CA . PRO B 1 66 ? -21.700 -10.823 -5.182 1.00 31.76 70 PRO Q CA 1
ATOM 1438 C C . PRO B 1 66 ? -23.217 -10.869 -5.422 1.00 27.46 70 PRO Q C 1
ATOM 1439 O O . PRO B 1 66 ? -23.849 -9.847 -5.672 1.00 28.82 70 PRO Q O 1
ATOM 1443 N N . ALA B 1 67 ? -23.813 -12.057 -5.360 1.00 29.21 71 ALA Q N 1
ATOM 1444 C CA . ALA B 1 67 ? -25.258 -12.138 -5.531 1.00 27.80 71 ALA Q CA 1
ATOM 1445 C C . ALA B 1 67 ? -25.831 -11.298 -4.410 1.00 24.19 71 ALA Q C 1
ATOM 1446 O O . ALA B 1 67 ? -25.289 -11.275 -3.295 1.00 32.36 71 ALA Q O 1
ATOM 1448 N N . PRO B 1 68 ? -26.893 -10.545 -4.697 1.00 26.01 72 PRO Q N 1
ATOM 1449 C CA . PRO B 1 68 ? -27.529 -9.688 -3.691 1.00 22.61 72 PRO Q CA 1
ATOM 1450 C C . PRO B 1 68 ? -28.192 -10.465 -2.553 1.00 26.55 72 PRO Q C 1
ATOM 1451 O O . PRO B 1 68 ? -28.565 -11.623 -2.707 1.00 27.45 72 PRO Q O 1
ATOM 1455 N N . PRO B 1 69 ? -28.281 -9.852 -1.372 1.00 27.00 73 PRO Q N 1
ATOM 1456 C CA . PRO B 1 69 ? -28.934 -10.581 -0.282 1.00 30.04 73 PRO Q CA 1
ATOM 1457 C C . PRO B 1 69 ? -30.436 -10.848 -0.546 1.00 23.42 73 PRO Q C 1
ATOM 1458 O O . PRO B 1 69 ? -31.129 -10.089 -1.218 1.00 26.79 73 PRO Q O 1
ATOM 1462 N N . GLN B 1 70 ? -30.926 -11.943 0.003 1.00 24.37 74 GLN Q N 1
ATOM 1463 C CA . GLN B 1 70 ? -32.344 -12.231 -0.094 1.00 29.76 74 GLN Q CA 1
ATOM 1464 C C . GLN B 1 70 ? -32.916 -11.530 1.132 1.00 30.56 74 GLN Q C 1
ATOM 1465 O O . GLN B 1 70 ? -32.183 -11.262 2.099 1.00 34.09 74 GLN Q O 1
ATOM 1471 N N . ILE B 1 71 ? -34.189 -11.178 1.098 1.00 24.75 75 ILE Q N 1
ATOM 1472 C CA . ILE B 1 71 ? -34.816 -10.587 2.281 1.00 26.25 75 ILE Q CA 1
ATOM 1473 C C . ILE B 1 71 ? -35.995 -11.458 2.619 1.00 33.02 75 ILE Q C 1
ATOM 1474 O O . ILE B 1 71 ? -36.660 -12.011 1.733 1.00 29.66 75 ILE Q O 1
ATOM 1479 N N . ASP B 1 72 ? -36.256 -11.618 3.904 1.00 26.93 76 ASP Q N 1
ATOM 1480 C CA . ASP B 1 72 ? -37.381 -12.457 4.253 1.00 27.70 76 ASP Q CA 1
ATOM 1481 C C . ASP B 1 72 ? -38.671 -11.816 3.841 1.00 25.85 76 ASP Q C 1
ATOM 1482 O O . ASP B 1 72 ? -38.903 -10.617 4.042 1.00 27.15 76 ASP Q O 1
ATOM 1487 N N . ASN B 1 73 ? -39.527 -12.648 3.252 1.00 23.61 77 ASN Q N 1
ATOM 1488 C CA . ASN B 1 73 ? -40.825 -12.215 2.801 1.00 19.75 77 ASN Q CA 1
ATOM 1489 C C . ASN B 1 73 ? -40.900 -11.128 1.760 1.00 21.10 77 ASN Q C 1
ATOM 1490 O O . ASN B 1 73 ? -41.868 -10.409 1.697 1.00 25.14 77 ASN Q O 1
ATOM 1495 N N . GLY B 1 74 ? -39.839 -11.020 0.965 1.00 22.88 78 GLY Q N 1
ATOM 1496 C CA . GLY B 1 74 ? -39.840 -10.102 -0.141 1.00 24.05 78 GLY Q CA 1
ATOM 1497 C C . GLY B 1 74 ? -39.201 -10.822 -1.325 1.00 23.44 78 GLY Q C 1
ATOM 1498 O O . GLY B 1 74 ? -38.786 -11.979 -1.206 1.00 24.71 78 GLY Q O 1
ATOM 1499 N N . ILE B 1 75 ? -39.047 -10.116 -2.442 1.00 22.91 79 ILE Q N 1
ATOM 1500 C CA . ILE B 1 75 ? -38.423 -10.724 -3.617 1.00 26.18 79 ILE Q CA 1
ATOM 1501 C C . ILE B 1 75 ? -37.483 -9.730 -4.255 1.00 26.21 79 ILE Q C 1
ATOM 1502 O O . ILE B 1 75 ? -37.669 -8.536 -4.115 1.00 25.16 79 ILE Q O 1
ATOM 1507 N N . ILE B 1 76 ? -36.447 -10.231 -4.922 1.00 23.64 80 ILE Q N 1
ATOM 1508 C CA . ILE B 1 76 ? -35.534 -9.354 -5.623 1.00 23.47 80 ILE Q CA 1
ATOM 1509 C C . ILE B 1 76 ? -36.150 -9.221 -7.007 1.00 30.57 80 ILE Q C 1
ATOM 1510 O O . ILE B 1 76 ? -36.378 -10.228 -7.686 1.00 30.29 80 ILE Q O 1
ATOM 1515 N N . GLN B 1 77 ? -36.381 -7.988 -7.430 1.00 23.91 81 GLN Q N 1
ATOM 1516 C CA . GLN B 1 77 ? -37.008 -7.731 -8.701 1.00 21.61 81 GLN Q CA 1
ATOM 1517 C C . GLN B 1 77 ? -36.051 -7.986 -9.838 1.00 24.72 81 GLN Q C 1
ATOM 1518 O O . GLN B 1 77 ? -34.952 -7.496 -9.865 1.00 24.82 81 GLN Q O 1
ATOM 1524 N N . GLY B 1 78 ? -36.470 -8.809 -10.791 1.00 22.00 82 GLY Q N 1
ATOM 1525 C CA . GLY B 1 78 ? -35.595 -9.076 -11.930 1.00 23.47 82 GLY Q CA 1
ATOM 1526 C C . GLY B 1 78 ? -34.191 -9.573 -11.644 1.00 15.22 82 GLY Q C 1
ATOM 1527 O O . GLY B 1 78 ? -33.249 -9.151 -12.288 1.00 20.00 82 GLY Q O 1
ATOM 1528 N N . GLU B 1 79 ? -34.052 -10.504 -10.707 1.00 17.47 83 GLU Q N 1
ATOM 1529 C CA . GLU B 1 79 ? -32.720 -10.966 -10.328 1.00 18.54 83 GLU Q CA 1
ATOM 1530 C C . GLU B 1 79 ? -31.921 -11.615 -11.455 1.00 21.36 83 GLU Q C 1
ATOM 1531 O O . GLU B 1 79 ? -32.452 -12.432 -12.214 1.00 19.92 83 GLU Q O 1
ATOM 1537 N N . ARG B 1 80 ? -30.655 -11.233 -11.563 1.00 18.10 84 ARG Q N 1
ATOM 1538 C CA . ARG B 1 80 ? -29.777 -11.777 -12.607 1.00 18.62 84 ARG Q CA 1
ATOM 1539 C C . ARG B 1 80 ? -28.333 -11.874 -12.150 1.00 23.82 84 ARG Q C 1
ATOM 1540 O O . ARG B 1 80 ? -28.067 -11.765 -10.975 1.00 24.87 84 ARG Q O 1
ATOM 1548 N N . ASP B 1 81 ? -27.397 -12.076 -13.075 1.00 23.49 85 ASP Q N 1
ATOM 1549 C CA . ASP B 1 81 ? -25.991 -12.162 -12.671 1.00 24.43 85 ASP Q CA 1
ATOM 1550 C C . ASP B 1 81 ? -25.244 -10.914 -13.117 1.00 21.23 85 ASP Q C 1
ATOM 1551 O O . ASP B 1 81 ? -25.824 -10.065 -13.775 1.00 25.74 85 ASP Q O 1
ATOM 1556 N N . HIS B 1 82 ? -23.956 -10.841 -12.775 1.00 21.35 86 HIS Q N 1
ATOM 1557 C CA . HIS B 1 82 ? -23.057 -9.769 -13.173 1.00 22.18 86 HIS Q CA 1
ATOM 1558 C C . HIS B 1 82 ? -23.481 -8.358 -12.866 1.00 22.21 86 HIS Q C 1
ATOM 1559 O O . HIS B 1 82 ? -23.676 -7.528 -13.763 1.00 24.38 86 HIS Q O 1
ATOM 1566 N N . TYR B 1 83 ? -23.639 -8.093 -11.579 1.00 22.24 87 TYR Q N 1
ATOM 1567 C CA . TYR B 1 83 ? -23.979 -6.746 -11.140 1.00 23.01 87 TYR Q CA 1
ATOM 1568 C C . TYR B 1 83 ? -22.653 -6.012 -11.040 1.00 21.43 87 TYR Q C 1
ATOM 1569 O O . TYR B 1 83 ? -21.850 -6.326 -10.170 1.00 24.34 87 TYR Q O 1
ATOM 1578 N N . GLY B 1 84 ? -22.447 -5.058 -11.935 1.00 23.77 88 GLY Q N 1
ATOM 1579 C CA . GLY B 1 84 ? -21.206 -4.301 -11.966 1.00 26.01 88 GLY Q CA 1
ATOM 1580 C C . GLY B 1 84 ? -21.318 -3.003 -11.220 1.00 20.66 88 GLY Q C 1
ATOM 1581 O O . GLY B 1 84 ? -22.391 -2.657 -10.696 1.00 20.14 88 GLY Q O 1
ATOM 1582 N N . TYR B 1 85 ? -20.223 -2.262 -11.187 1.00 19.20 89 TYR Q N 1
ATOM 1583 C CA . TYR B 1 85 ? -20.208 -1.010 -10.418 1.00 21.23 89 TYR Q CA 1
ATOM 1584 C C . TYR B 1 85 ? -21.326 -0.040 -10.811 1.00 23.30 89 TYR Q C 1
ATOM 1585 O O . TYR B 1 85 ? -21.556 0.212 -12.002 1.00 22.12 89 TYR Q O 1
ATOM 1594 N N . ARG B 1 86 ? -22.034 0.479 -9.797 1.00 28.56 90 ARG Q N 1
ATOM 1595 C CA . ARG B 1 86 ? -23.136 1.436 -9.994 1.00 28.78 90 ARG Q CA 1
ATOM 1596 C C . ARG B 1 86 ? -24.492 0.832 -10.359 1.00 24.12 90 ARG Q C 1
ATOM 1597 O O . ARG B 1 86 ? -25.497 1.558 -10.395 1.00 24.00 90 ARG Q O 1
ATOM 1605 N N . GLN B 1 87 ? -24.523 -0.463 -10.660 1.00 22.55 91 GLN Q N 1
ATOM 1606 C CA . GLN B 1 87 ? -25.816 -1.105 -10.964 1.00 22.22 91 GLN Q CA 1
ATOM 1607 C C . GLN B 1 87 ? -26.557 -1.295 -9.675 1.00 23.37 91 GLN Q C 1
ATOM 1608 O O . GLN B 1 87 ? -25.956 -1.375 -8.594 1.00 26.37 91 GLN Q O 1
ATOM 1614 N N . SER B 1 88 ? -27.872 -1.367 -9.757 1.00 23.73 92 SER Q N 1
ATOM 1615 C CA . SER B 1 88 ? -28.616 -1.540 -8.533 1.00 25.74 92 SER Q CA 1
ATOM 1616 C C . SER B 1 88 ? -29.572 -2.722 -8.552 1.00 27.11 92 SER Q C 1
ATOM 1617 O O . SER B 1 88 ? -29.917 -3.287 -9.627 1.00 24.17 92 SER Q O 1
ATOM 1620 N N . VAL B 1 89 ? -29.977 -3.117 -7.354 1.00 22.47 93 VAL Q N 1
ATOM 1621 C CA . VAL B 1 89 ? -30.939 -4.229 -7.191 1.00 20.60 93 VAL Q CA 1
ATOM 1622 C C . VAL B 1 89 ? -32.102 -3.650 -6.402 1.00 24.74 93 VAL Q C 1
ATOM 1623 O O . VAL B 1 89 ? -31.890 -2.903 -5.466 1.00 22.55 93 VAL Q O 1
ATOM 1627 N N . THR B 1 90 ? -33.333 -3.932 -6.810 1.00 22.64 94 THR Q N 1
ATOM 1628 C CA . THR B 1 90 ? -34.477 -3.407 -6.077 1.00 20.83 94 THR Q CA 1
ATOM 1629 C C . THR B 1 90 ? -35.306 -4.572 -5.544 1.00 22.84 94 THR Q C 1
ATOM 1630 O O . THR B 1 90 ? -35.275 -5.699 -6.071 1.00 21.91 94 THR Q O 1
ATOM 1634 N N . TYR B 1 91 ? -36.008 -4.292 -4.457 1.00 22.47 95 TYR Q N 1
ATOM 1635 C CA . TYR B 1 91 ? -36.816 -5.278 -3.766 1.00 24.15 95 TYR Q CA 1
ATOM 1636 C C . TYR B 1 91 ? -38.266 -4.867 -3.630 1.00 20.80 95 TYR Q C 1
ATOM 1637 O O . TYR B 1 91 ? -38.624 -3.669 -3.677 1.00 20.72 95 TYR Q O 1
ATOM 1646 N N . ALA B 1 92 ? -39.121 -5.866 -3.471 1.00 21.48 96 ALA Q N 1
ATOM 1647 C CA . ALA B 1 92 ? -40.527 -5.584 -3.224 1.00 24.48 96 ALA Q CA 1
ATOM 1648 C C . ALA B 1 92 ? -40.942 -6.583 -2.160 1.00 23.29 96 ALA Q C 1
ATOM 1649 O O . ALA B 1 92 ? -40.329 -7.646 -2.044 1.00 25.20 96 ALA Q O 1
ATOM 1651 N N . CYS B 1 93 ? -41.927 -6.238 -1.320 1.00 25.03 97 CYS Q N 1
ATOM 1652 C CA . CYS B 1 93 ? -42.361 -7.236 -0.340 1.00 23.13 97 CYS Q CA 1
ATOM 1653 C C . CYS B 1 93 ? -43.494 -8.075 -0.895 1.00 24.43 97 CYS Q C 1
ATOM 1654 O O . CYS B 1 93 ? -44.216 -7.650 -1.790 1.00 27.55 97 CYS Q O 1
ATOM 1657 N N . ASN B 1 94 ? -43.641 -9.275 -0.351 1.00 20.71 98 ASN Q N 1
ATOM 1658 C CA . ASN B 1 94 ? -44.719 -10.142 -0.780 1.00 25.81 98 ASN Q CA 1
ATOM 1659 C C . ASN B 1 94 ? -46.083 -9.695 -0.260 1.00 27.31 98 ASN Q C 1
ATOM 1660 O O . ASN B 1 94 ? -46.203 -8.816 0.582 1.00 26.56 98 ASN Q O 1
ATOM 1665 N N . LYS B 1 95 ? -47.136 -10.281 -0.808 1.00 32.30 99 LYS Q N 1
ATOM 1666 C CA . LYS B 1 95 ? -48.493 -9.953 -0.366 1.00 31.01 99 LYS Q CA 1
ATOM 1667 C C . LYS B 1 95 ? -48.594 -10.231 1.138 1.00 24.78 99 LYS Q C 1
ATOM 1668 O O . LYS B 1 95 ? -48.161 -11.288 1.602 1.00 31.02 99 LYS Q O 1
ATOM 1674 N N . GLY B 1 96 ? -49.152 -9.270 1.883 1.00 29.80 100 GLY Q N 1
ATOM 1675 C CA . GLY B 1 96 ? -49.309 -9.408 3.319 1.00 29.75 100 GLY Q CA 1
ATOM 1676 C C . GLY B 1 96 ? -48.227 -8.709 4.133 1.00 28.33 100 GLY Q C 1
ATOM 1677 O O . GLY B 1 96 ? -48.301 -8.649 5.367 1.00 31.29 100 GLY Q O 1
ATOM 1678 N N . PHE B 1 97 ? -47.234 -8.165 3.435 1.00 27.28 101 PHE Q N 1
ATOM 1679 C CA . PHE B 1 97 ? -46.097 -7.494 4.073 1.00 25.42 101 PHE Q CA 1
ATOM 1680 C C . PHE B 1 97 ? -45.857 -6.044 3.609 1.00 26.37 101 PHE Q C 1
ATOM 1681 O O . PHE B 1 97 ? -46.185 -5.646 2.485 1.00 27.82 101 PHE Q O 1
ATOM 1689 N N . THR B 1 98 ? -45.246 -5.269 4.491 1.00 27.12 102 THR Q N 1
ATOM 1690 C CA . THR B 1 98 ? -44.968 -3.870 4.241 1.00 30.88 102 THR Q CA 1
ATOM 1691 C C . THR B 1 98 ? -43.478 -3.621 4.329 1.00 23.12 102 THR Q C 1
ATOM 1692 O O . THR B 1 98 ? -42.790 -4.132 5.216 1.00 28.62 102 THR Q O 1
ATOM 1696 N N . MET B 1 99 ? -42.968 -2.833 3.403 1.00 23.21 103 MET Q N 1
ATOM 1697 C CA . MET B 1 99 ? -41.546 -2.574 3.383 1.00 25.65 103 MET Q CA 1
ATOM 1698 C C . MET B 1 99 ? -41.127 -1.396 4.252 1.00 26.49 103 MET Q C 1
ATOM 1699 O O . MET B 1 99 ? -41.875 -0.440 4.397 1.00 25.93 103 MET Q O 1
ATOM 1704 N N . ILE B 1 100 ? -39.938 -1.488 4.826 1.00 27.56 104 ILE Q N 1
ATOM 1705 C CA . ILE B 1 100 ? -39.377 -0.364 5.567 1.00 25.05 104 ILE Q CA 1
ATOM 1706 C C . ILE B 1 100 ? -37.906 -0.361 5.198 1.00 20.38 104 ILE Q C 1
ATOM 1707 O O . ILE B 1 100 ? -37.250 -1.418 5.148 1.00 22.50 104 ILE Q O 1
ATOM 1712 N N . GLY B 1 101 ? -37.355 0.822 4.943 1.00 21.91 105 GLY Q N 1
ATOM 1713 C CA . GLY B 1 101 ? -35.959 0.878 4.535 1.00 23.32 105 GLY Q CA 1
ATOM 1714 C C . GLY B 1 101 ? -35.858 1.294 3.062 1.00 25.51 105 GLY Q C 1
ATOM 1715 O O . GLY B 1 101 ? -36.857 1.663 2.446 1.00 31.41 105 GLY Q O 1
ATOM 1716 N N . GLU B 1 102 ? -34.652 1.216 2.507 1.00 28.67 106 GLU Q N 1
ATOM 1717 C CA . GLU B 1 102 ? -34.358 1.597 1.118 1.00 22.97 106 GLU Q CA 1
ATOM 1718 C C . GLU B 1 102 ? -34.876 0.488 0.183 1.00 26.56 106 GLU Q C 1
ATOM 1719 O O . GLU B 1 102 ? -34.548 -0.647 0.401 1.00 26.88 106 GLU Q O 1
ATOM 1725 N N . HIS B 1 103 ? -35.639 0.814 -0.856 1.00 26.81 107 HIS Q N 1
ATOM 1726 C CA . HIS B 1 103 ? -36.098 -0.279 -1.708 1.00 31.50 107 HIS Q CA 1
ATOM 1727 C C . HIS B 1 103 ? -34.981 -0.738 -2.625 1.00 31.50 107 HIS Q C 1
ATOM 1728 O O . HIS B 1 103 ? -35.069 -1.831 -3.208 1.00 28.76 107 HIS Q O 1
ATOM 1735 N N . SER B 1 104 ? -33.922 0.073 -2.760 1.00 26.48 108 SER Q N 1
ATOM 1736 C CA . SER B 1 104 ? -32.813 -0.339 -3.625 1.00 27.51 108 SER Q CA 1
ATOM 1737 C C . SER B 1 104 ? -31.426 -0.193 -3.047 1.00 29.27 108 SER Q C 1
ATOM 1738 O O . SER B 1 104 ? -31.176 0.649 -2.171 1.00 31.97 108 SER Q O 1
ATOM 1741 N N . ILE B 1 105 ? -30.565 -1.115 -3.468 1.00 20.90 109 ILE Q N 1
ATOM 1742 C CA . ILE B 1 105 ? -29.172 -1.145 -3.063 1.00 20.49 109 ILE Q CA 1
ATOM 1743 C C . ILE B 1 105 ? -28.323 -1.058 -4.315 1.00 25.93 109 ILE Q C 1
ATOM 1744 O O . ILE B 1 105 ? -28.789 -1.386 -5.424 1.00 20.97 109 ILE Q O 1
ATOM 1749 N N . TYR B 1 106 ? -27.075 -0.601 -4.153 1.00 25.34 110 TYR Q N 1
ATOM 1750 C CA . TYR B 1 106 ? -26.207 -0.427 -5.321 1.00 26.94 110 TYR Q CA 1
ATOM 1751 C C . TYR B 1 106 ? -24.872 -1.103 -5.115 1.00 24.33 110 TYR Q C 1
ATOM 1752 O O . TYR B 1 106 ? -24.419 -1.272 -3.998 1.00 25.77 110 TYR Q O 1
ATOM 1761 N N . CYS B 1 107 ? -24.280 -1.542 -6.215 1.00 24.20 111 CYS Q N 1
ATOM 1762 C CA . CYS B 1 107 ? -22.986 -2.188 -6.200 1.00 24.50 111 CYS Q CA 1
ATOM 1763 C C . CYS B 1 107 ? -21.927 -1.096 -6.125 1.00 26.34 111 CYS Q C 1
ATOM 1764 O O . CYS B 1 107 ? -21.876 -0.190 -6.967 1.00 27.02 111 CYS Q O 1
ATOM 1767 N N . THR B 1 108 ? -21.103 -1.140 -5.093 1.00 25.79 112 THR Q N 1
ATOM 1768 C CA . THR B 1 108 ? -20.025 -0.155 -5.041 1.00 29.70 112 THR Q CA 1
ATOM 1769 C C . THR B 1 108 ? -18.694 -0.875 -4.905 1.00 29.14 112 THR Q C 1
ATOM 1770 O O . THR B 1 108 ? -18.631 -2.093 -4.901 1.00 23.71 112 THR Q O 1
ATOM 1774 N N . VAL B 1 109 ? -17.609 -0.123 -4.795 1.00 28.09 113 VAL Q N 1
ATOM 1775 C CA . VAL B 1 109 ? -16.318 -0.761 -4.661 1.00 34.90 113 VAL Q CA 1
ATOM 1776 C C . VAL B 1 109 ? -15.622 -0.223 -3.430 1.00 38.20 113 VAL Q C 1
ATOM 1777 O O . VAL B 1 109 ? -15.610 0.981 -3.211 1.00 38.95 113 VAL Q O 1
ATOM 1781 N N . ASN B 1 110 ? -15.096 -1.128 -2.615 1.00 39.50 114 ASN Q N 1
ATOM 1782 C CA . ASN B 1 110 ? -14.340 -0.768 -1.412 1.00 46.49 114 ASN Q CA 1
ATOM 1783 C C . ASN B 1 110 ? -13.101 -1.662 -1.409 1.00 44.38 114 ASN Q C 1
ATOM 1784 O O . ASN B 1 110 ? -13.225 -2.869 -1.575 1.00 46.84 114 ASN Q O 1
ATOM 1789 N N . ASN B 1 111 ? -11.915 -1.087 -1.219 1.00 46.58 115 ASN Q N 1
ATOM 1790 C CA . ASN B 1 111 ? -10.694 -1.897 -1.211 1.00 48.27 115 ASN Q CA 1
ATOM 1791 C C . ASN B 1 111 ? -10.637 -2.666 -2.526 1.00 49.11 115 ASN Q C 1
ATOM 1792 O O . ASN B 1 111 ? -10.263 -3.839 -2.549 1.00 50.82 115 ASN Q O 1
ATOM 1797 N N . ASP B 1 112 ? -11.014 -1.976 -3.602 1.00 47.86 116 ASP Q N 1
ATOM 1798 C CA . ASP B 1 112 ? -11.078 -2.511 -4.963 1.00 47.53 116 ASP Q CA 1
ATOM 1799 C C . ASP B 1 112 ? -11.868 -3.817 -5.080 1.00 46.04 116 ASP Q C 1
ATOM 1800 O O . ASP B 1 112 ? -11.650 -4.637 -5.978 1.00 47.88 116 ASP Q O 1
ATOM 1805 N N . GLU B 1 113 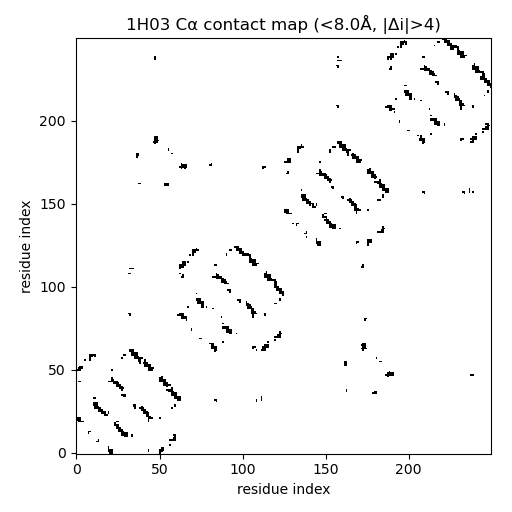? -12.816 -3.993 -4.168 1.00 41.44 117 GLU Q N 1
ATOM 1806 C CA . GLU B 1 113 ? -13.670 -5.170 -4.162 1.00 40.89 117 GLU Q CA 1
ATOM 1807 C C . GLU B 1 113 ? -15.121 -4.748 -4.227 1.00 37.45 117 GLU Q C 1
ATOM 1808 O O . GLU B 1 113 ? -15.503 -3.755 -3.611 1.00 35.30 117 GLU Q O 1
ATOM 1814 N N . GLY B 1 114 ? -15.921 -5.503 -4.965 1.00 35.13 118 GLY Q N 1
ATOM 1815 C CA . GLY B 1 114 ? -17.324 -5.167 -5.084 1.00 31.59 118 GLY Q CA 1
ATOM 1816 C C . GLY B 1 114 ? -18.167 -5.511 -3.855 1.00 30.93 118 GLY Q C 1
ATOM 1817 O O . GLY B 1 114 ? -18.200 -6.656 -3.421 1.00 33.35 118 GLY Q O 1
ATOM 1818 N N . GLU B 1 115 ? -18.851 -4.509 -3.311 1.00 28.79 119 GLU Q N 1
ATOM 1819 C CA . GLU B 1 115 ? -19.729 -4.662 -2.140 1.00 31.57 119 GLU Q CA 1
ATOM 1820 C C . GLU B 1 115 ? -21.031 -3.864 -2.309 1.00 22.66 119 GLU Q C 1
ATOM 1821 O O . GLU B 1 115 ? -21.059 -2.772 -2.841 1.00 28.03 119 GLU Q O 1
ATOM 1827 N N . TRP B 1 116 ? -22.120 -4.452 -1.850 1.00 28.23 120 TRP Q N 1
ATOM 1828 C CA . TRP B 1 116 ? -23.417 -3.812 -1.927 1.00 30.60 120 TRP Q CA 1
ATOM 1829 C C . TRP B 1 116 ? -23.483 -2.641 -0.957 1.00 31.97 120 TRP Q C 1
ATOM 1830 O O . TRP B 1 116 ? -23.028 -2.742 0.181 1.00 37.51 120 TRP Q O 1
ATOM 1841 N N . SER B 1 117 ? -24.044 -1.544 -1.437 1.00 27.29 121 SER Q N 1
ATOM 1842 C CA . SER B 1 117 ? -24.215 -0.311 -0.667 1.00 37.56 121 SER Q CA 1
ATOM 1843 C C . SER B 1 117 ? -24.951 -0.560 0.644 1.00 42.87 121 SER Q C 1
ATOM 1844 O O . SER B 1 117 ? -24.750 -1.577 1.286 1.00 50.69 121 SER Q O 1
ATOM 1847 N N . GLY B 1 118 ? -25.817 0.365 1.028 1.00 43.59 122 GLY Q N 1
ATOM 1848 C CA . GLY B 1 118 ? -26.553 0.266 2.282 1.00 44.71 122 GLY Q CA 1
ATOM 1849 C C . GLY B 1 118 ? -27.194 -1.040 2.713 1.00 42.11 122 GLY Q C 1
ATOM 1850 O O . GLY B 1 118 ? -26.974 -2.110 2.120 1.00 41.51 122 GLY Q O 1
ATOM 1851 N N . PRO B 1 119 ? -27.994 -0.993 3.795 1.00 39.17 123 PRO Q N 1
ATOM 1852 C CA . PRO B 1 119 ? -28.606 -2.253 4.191 1.00 36.43 123 PRO Q CA 1
ATOM 1853 C C . PRO B 1 119 ? -29.884 -2.503 3.394 1.00 27.28 123 PRO Q C 1
ATOM 1854 O O . PRO B 1 119 ? -30.614 -1.579 3.026 1.00 28.48 123 PRO Q O 1
ATOM 1858 N N . 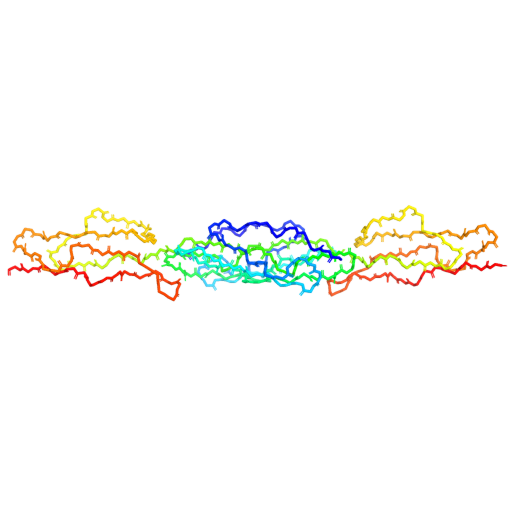PRO B 1 120 ? -30.142 -3.766 3.072 1.00 30.97 124 PRO Q N 1
ATOM 1859 C CA . PRO B 1 120 ? -31.355 -4.079 2.324 1.00 29.89 124 PRO Q CA 1
ATOM 1860 C C . PRO B 1 120 ? -32.595 -3.829 3.193 1.00 28.10 124 PRO Q C 1
ATOM 1861 O O . PRO B 1 120 ? -32.533 -3.836 4.431 1.00 26.26 124 PRO Q O 1
ATOM 1865 N N . PRO B 1 121 ? -33.748 -3.598 2.555 1.00 23.52 125 PRO Q N 1
ATOM 1866 C CA . PRO B 1 121 ? -34.974 -3.343 3.307 1.00 18.81 125 PRO Q CA 1
ATOM 1867 C C . PRO B 1 121 ? -35.464 -4.579 4.017 1.00 24.17 125 PRO Q C 1
ATOM 1868 O O . PRO B 1 121 ? -34.938 -5.677 3.804 1.00 28.95 125 PRO Q O 1
ATOM 1872 N N . GLU B 1 122 ? -36.444 -4.368 4.885 1.00 24.86 126 GLU Q N 1
ATOM 1873 C CA . GLU B 1 122 ? -37.099 -5.431 5.648 1.00 25.81 126 GLU Q CA 1
ATOM 1874 C C . GLU B 1 122 ? -38.549 -5.434 5.275 1.00 21.51 126 GLU Q C 1
ATOM 1875 O O . GLU B 1 122 ? -39.095 -4.388 4.976 1.00 23.85 126 GLU Q O 1
ATOM 1881 N N . CYS B 1 123 ? -39.164 -6.617 5.264 1.00 23.44 127 CYS Q N 1
ATOM 1882 C CA . CYS B 1 123 ? -40.605 -6.735 4.983 1.00 24.77 127 CYS Q CA 1
ATOM 1883 C C . CYS B 1 123 ? -41.294 -7.225 6.245 1.00 28.06 127 CYS Q C 1
ATOM 1884 O O . CYS B 1 123 ? -40.897 -8.236 6.821 1.00 33.88 127 CYS Q O 1
ATOM 1887 N N . ARG B 1 124 ? -42.330 -6.521 6.670 1.00 30.55 128 ARG Q N 1
ATOM 1888 C CA . ARG B 1 124 ? -43.012 -6.912 7.896 1.00 33.69 128 ARG Q CA 1
ATOM 1889 C C . ARG B 1 124 ? -44.490 -7.153 7.693 1.00 30.83 128 ARG Q C 1
ATOM 1890 O O . ARG B 1 124 ? -45.150 -6.452 6.935 1.00 27.57 128 ARG Q O 1
ATOM 1898 N N . GLY B 1 125 ? -45.005 -8.161 8.390 1.00 34.42 129 GLY Q N 1
ATOM 1899 C CA . GLY B 1 125 ? -46.405 -8.492 8.259 1.00 39.28 129 GLY Q CA 1
ATOM 1900 C C . GLY B 1 125 ? -47.209 -7.937 9.405 1.00 47.82 129 GLY Q C 1
ATOM 1901 O O . GLY B 1 125 ? -46.598 -7.701 10.485 1.00 47.33 129 GLY Q O 1
#

Nearest PDB structures (foldseek):
  1h04-assembly1_P  TM=9.060E-01  e=4.421E-21  Homo sapiens
  1h2p-assembly1_P  TM=8.828E-01  e=3.588E-21  Homo sapiens
  5foa-assembly2_F  TM=9.219E-01  e=2.010E-20  Homo sapiens
  1uot-assembly1_P  TM=8.844E-01  e=2.117E-20  Homo sapiens
  7do4-assembly1_B  TM=8.918E-01  e=1.709E-19  Homo sapiens

B-factor: mean 29.18, std 8.66, range [13.48, 65.07]

Secondary structure (DSSP, 8-state):
-BPPP----TTEEEE-TT-SBTT-EEEEEE-TTEEEES-SEEEEEEETTEEEESSPPPEEEE-BPPPPPP-TTEEETT--S--BTT-EEEEEEPTT-EEES-SEEEEEEETTEEEESSPPPEEE-/-BPPP----TTEEEE-TT-SBTT-EEEEEE-TTEEEES-SEEEEEEETTEEEESS---EEEE-B--PPPP-TTEEETT--S--BTT-EEEEEEPTT-EEES-SEEEEEEETTEEEE-SPPPEEE-

Solvent-accessible surface area: 14720 Å² total; per-residue (Å²): 185,51,5,80,120,21,41,159,10,209,51,21,104,32,64,67,118,54,35,52,95,106,37,13,59,2,44,14,51,33,80,96,7,54,28,37,36,24,33,95,46,3,85,0,45,89,16,27,62,41,43,26,24,22,34,18,72,6,114,17,48,83,6,53,1,57,69,7,49,119,24,123,63,8,86,19,109,71,83,106,122,76,5,6,81,173,77,62,4,54,5,30,30,59,208,64,67,86,42,64,48,133,107,38,6,103,0,30,24,96,147,80,107,12,82,40,49,29,112,40,6,78,11,130,96,178,48,3,79,118,24,45,154,10,204,56,13,102,38,82,63,105,52,41,48,96,122,43,11,65,2,51,11,56,29,53,94,4,64,30,41,12,29,37,81,47,2,87,0,56,106,28,32,33,17,38,20,19,35,47,31,59,7,72,16,50,74,4,45,6,59,85,11,51,162,20,125,71,16,106,13,103,69,110,117,112,121,8,1,58,172,60,48,4,46,7,33,31,63,205,60,70,97,52,108,60,114,107,13,1,112,1,39,30,72,148,69,86,10,78,36,43,42,104,49,4,111,16,152,105